Protein AF-A0A059WRA7-F1 (afdb_monomer_lite)

Secondary structure (DSSP, 8-state):
---HHHHHHHHHTTS--EEEEEEE-TTS-EEEEEEEHHHIIIIIHHH-EEEEGGGGSB-TTSPBPTT-SSSBTTTB--EEEEEE-GGG-EE-TTSTTEEEEEEEEEETTT--B-TTSHHHHHHHHHHHHHHTT-EEEEEEEEEEEEESS-HHHHHHTTT-S--BS-SS--TT-HHHHHHSHHHHHHHHHHHHHTT--EEEEEE-SSTTEEEEEE--EEHHHHHHHHHHHHHHHHHHHHHTT-EEE--TTSSTTSPPPPEEEEEEEEETTEES--SSPPPPPP------HHHHHHHTTGGGSS-------TTHHHHHHTTT-SS--------

Structure (mmCIF, N/CA/C/O backbone):
data_AF-A0A059WRA7-F1
#
_entry.id   AF-A0A059WRA7-F1
#
loop_
_atom_site.group_PDB
_atom_site.id
_atom_site.type_symbol
_atom_site.label_atom_id
_atom_site.label_alt_id
_atom_site.label_comp_id
_atom_site.label_asym_id
_atom_site.label_entity_id
_atom_site.label_seq_id
_atom_site.pdbx_PDB_ins_code
_atom_site.Cartn_x
_atom_site.Cartn_y
_atom_site.Cartn_z
_atom_site.occupancy
_atom_site.B_iso_or_equiv
_atom_site.auth_seq_id
_atom_site.auth_comp_id
_atom_site.auth_asym_id
_atom_site.auth_atom_id
_atom_site.pdbx_PDB_model_num
ATOM 1 N N . MET A 1 1 ? -16.247 0.790 -0.221 1.00 87.88 1 MET A N 1
ATOM 2 C CA . MET A 1 1 ? -15.843 0.058 0.995 1.00 87.88 1 MET A CA 1
ATOM 3 C C . MET A 1 1 ? -16.835 -1.052 1.212 1.00 87.88 1 MET A C 1
ATOM 5 O O . MET A 1 1 ? -18.009 -0.820 0.945 1.00 87.88 1 MET A O 1
ATOM 9 N N . LEU A 1 2 ? -16.357 -2.226 1.610 1.00 94.56 2 LEU A N 1
ATOM 10 C CA . LEU A 1 2 ? -17.207 -3.371 1.915 1.00 94.56 2 LEU A CA 1
ATOM 11 C C . LEU A 1 2 ? -17.626 -3.265 3.386 1.00 94.56 2 LEU A C 1
ATOM 13 O O . LEU A 1 2 ? -16.761 -3.061 4.234 1.00 94.56 2 LEU A O 1
ATOM 17 N N . GLN A 1 3 ? -18.923 -3.343 3.689 1.00 96.81 3 GLN A N 1
ATOM 18 C CA . GLN A 1 3 ? -19.380 -3.363 5.081 1.00 96.81 3 GLN A CA 1
ATOM 19 C C . GLN A 1 3 ? -19.245 -4.772 5.662 1.00 96.81 3 GLN A C 1
ATOM 21 O O . GLN A 1 3 ? -19.237 -5.760 4.930 1.00 96.81 3 GLN A O 1
ATOM 26 N N . LEU A 1 4 ? -19.159 -4.871 6.988 1.00 97.31 4 LEU A N 1
ATOM 27 C CA . LEU A 1 4 ? -18.998 -6.160 7.660 1.00 97.31 4 LEU A CA 1
ATOM 28 C C . LEU A 1 4 ? -20.190 -7.102 7.415 1.00 97.31 4 LEU A C 1
ATOM 30 O O . LEU A 1 4 ? -19.990 -8.290 7.185 1.00 97.31 4 LEU A O 1
ATOM 34 N N . ASP A 1 5 ? -21.416 -6.579 7.407 1.00 97.75 5 ASP A N 1
ATOM 35 C CA . ASP A 1 5 ? -22.604 -7.399 7.138 1.00 97.75 5 ASP A CA 1
ATOM 36 C C . ASP A 1 5 ? -22.660 -7.877 5.679 1.00 97.75 5 ASP A C 1
ATOM 38 O O . ASP A 1 5 ? -23.061 -9.012 5.420 1.00 97.75 5 ASP A O 1
ATOM 42 N N . ASP A 1 6 ? -22.175 -7.064 4.733 1.00 98.12 6 ASP A N 1
ATOM 43 C CA . ASP A 1 6 ? -22.015 -7.489 3.339 1.00 98.12 6 ASP A CA 1
ATOM 44 C C . ASP A 1 6 ? -20.960 -8.598 3.231 1.00 98.12 6 ASP A C 1
ATOM 46 O O . ASP A 1 6 ? -21.185 -9.592 2.546 1.00 98.12 6 ASP A O 1
ATOM 50 N N . LEU A 1 7 ? -19.828 -8.476 3.943 1.00 98.44 7 LEU A N 1
ATOM 51 C CA . LEU A 1 7 ? -18.810 -9.529 3.999 1.00 98.44 7 LEU A CA 1
ATOM 52 C C . LEU A 1 7 ? -19.411 -10.844 4.502 1.00 98.44 7 LEU A C 1
ATOM 54 O O . LEU A 1 7 ? -19.237 -11.863 3.845 1.00 98.44 7 LEU A O 1
ATOM 58 N N . ARG A 1 8 ? -20.149 -10.825 5.619 1.00 98.56 8 ARG A N 1
ATOM 59 C CA . ARG A 1 8 ? -20.810 -12.023 6.171 1.00 98.56 8 ARG A CA 1
ATOM 60 C C . ARG A 1 8 ? -21.700 -12.706 5.140 1.00 98.56 8 ARG A C 1
ATOM 62 O O . ARG A 1 8 ? -21.664 -13.925 5.010 1.00 98.56 8 ARG A O 1
ATOM 69 N N . LYS A 1 9 ? -22.464 -11.915 4.384 1.00 98.44 9 LYS A N 1
ATOM 70 C CA . LYS A 1 9 ? -23.308 -12.427 3.307 1.00 98.44 9 LYS A CA 1
ATOM 71 C C . LYS A 1 9 ? -22.480 -13.050 2.181 1.00 98.44 9 LYS A C 1
ATOM 73 O O . LYS A 1 9 ? -22.744 -14.183 1.805 1.00 98.44 9 LYS A O 1
ATOM 78 N N . HIS A 1 10 ? -21.461 -12.353 1.683 1.00 98.44 10 HIS A N 1
ATOM 79 C CA . HIS A 1 10 ? -20.591 -12.873 0.624 1.00 98.44 10 HIS A CA 1
ATOM 80 C C . HIS A 1 10 ? -19.859 -14.158 1.031 1.00 98.44 10 HIS A C 1
ATOM 82 O O . HIS A 1 10 ? -19.632 -15.018 0.186 1.00 98.44 10 HIS A O 1
ATOM 88 N N . VAL A 1 11 ? -19.493 -14.297 2.307 1.00 98.62 11 VAL A N 1
ATOM 89 C CA . VAL A 1 11 ? -18.915 -15.534 2.844 1.00 98.62 11 VAL A CA 1
ATOM 90 C C . VAL A 1 11 ? -19.952 -16.656 2.847 1.00 98.62 11 VAL A C 1
ATOM 92 O O . VAL A 1 11 ? -19.693 -17.710 2.277 1.00 98.62 11 VAL A O 1
ATOM 95 N N . ALA A 1 12 ? -21.153 -16.410 3.381 1.00 98.38 12 ALA A N 1
ATOM 96 C CA . ALA A 1 12 ? -22.237 -17.398 3.393 1.00 98.38 12 ALA A CA 1
ATOM 97 C C . ALA A 1 12 ? -22.671 -17.845 1.981 1.00 98.38 12 ALA A C 1
ATOM 99 O O . ALA A 1 12 ? -23.030 -19.003 1.779 1.00 98.38 12 ALA A O 1
ATOM 100 N N . ASP A 1 13 ? -22.604 -16.939 1.001 1.00 98.25 13 ASP A N 1
ATOM 101 C CA . ASP A 1 13 ? -22.918 -17.211 -0.407 1.00 98.25 13 ASP A CA 1
ATOM 102 C C . ASP A 1 13 ? -21.737 -17.873 -1.166 1.00 98.25 13 ASP A C 1
ATOM 104 O O . ASP A 1 13 ? -21.868 -18.231 -2.339 1.00 98.25 13 ASP A O 1
ATOM 108 N N . GLY A 1 14 ? -20.572 -18.051 -0.526 1.00 98.00 14 GLY A N 1
ATOM 109 C CA . GLY A 1 14 ? -19.366 -18.628 -1.136 1.00 98.00 14 GLY A CA 1
ATOM 110 C C . GLY A 1 14 ? -18.694 -17.721 -2.177 1.00 98.00 14 GLY A C 1
ATOM 111 O O . GLY A 1 14 ? -17.924 -18.189 -3.024 1.00 98.00 14 GLY A O 1
ATOM 112 N N . GLU A 1 15 ? -18.997 -16.424 -2.158 1.00 98.44 15 GLU A N 1
ATOM 113 C CA . GLU A 1 15 ? -18.410 -15.405 -3.034 1.00 98.44 15 GLU A CA 1
ATOM 114 C C . GLU A 1 15 ? -17.055 -14.905 -2.508 1.00 98.44 15 GLU A C 1
ATOM 116 O O . GLU A 1 15 ? -16.202 -14.488 -3.297 1.00 98.44 15 GLU A O 1
ATOM 121 N N . ILE A 1 16 ? -16.833 -14.990 -1.191 1.00 98.75 16 ILE A N 1
ATOM 122 C CA . ILE A 1 16 ? -15.549 -14.728 -0.534 1.00 98.75 16 ILE A CA 1
ATOM 123 C C . ILE A 1 16 ? -15.139 -15.962 0.273 1.00 98.75 16 ILE A C 1
ATOM 125 O O . ILE A 1 16 ? -15.842 -16.373 1.185 1.00 98.75 16 ILE A O 1
ATOM 129 N N . GLU A 1 17 ? -13.974 -16.518 -0.053 1.00 98.69 17 GLU A N 1
ATOM 130 C CA . GLU A 1 17 ? -13.386 -17.704 0.588 1.00 98.69 17 GLU A CA 1
ATOM 131 C C . GLU A 1 17 ? -12.136 -17.350 1.408 1.00 98.69 17 GLU A C 1
ATOM 133 O O . GLU A 1 17 ? -11.669 -18.136 2.226 1.00 98.69 17 GLU A O 1
ATOM 138 N N . THR A 1 18 ? -11.559 -16.161 1.208 1.00 98.81 18 THR A N 1
ATOM 139 C CA . THR A 1 18 ? -10.356 -15.732 1.930 1.00 98.81 18 THR A CA 1
ATOM 140 C C . THR A 1 18 ? -10.452 -14.286 2.393 1.00 98.81 18 THR A C 1
ATOM 142 O O . THR A 1 18 ? -10.828 -13.394 1.630 1.00 98.81 18 THR A O 1
ATOM 145 N N . VAL A 1 19 ? -10.031 -14.024 3.631 1.00 98.81 19 VAL A N 1
ATOM 146 C CA . VAL A 1 19 ? -9.838 -12.661 4.139 1.00 98.81 19 VAL A CA 1
ATOM 147 C C . VAL A 1 19 ? -8.365 -12.438 4.456 1.00 98.81 19 VAL A C 1
ATOM 149 O O . VAL A 1 19 ? -7.772 -13.104 5.304 1.00 98.81 19 VAL A O 1
ATOM 152 N N . VAL A 1 20 ? -7.749 -11.488 3.754 1.00 98.69 20 VAL A N 1
ATOM 153 C CA . VAL A 1 20 ? -6.392 -11.021 4.042 1.00 98.69 20 VAL A CA 1
ATOM 154 C C . VAL A 1 20 ? -6.463 -10.024 5.196 1.00 98.69 20 VAL A C 1
ATOM 156 O O . VAL A 1 20 ? -7.085 -8.971 5.079 1.00 98.69 20 VAL A O 1
ATOM 159 N N . VAL A 1 21 ? -5.801 -10.342 6.301 1.00 98.56 21 VAL A N 1
ATOM 160 C CA . VAL A 1 21 ? -5.728 -9.499 7.498 1.00 98.56 21 VAL A CA 1
ATOM 161 C C . VAL A 1 21 ? -4.306 -8.984 7.599 1.00 98.56 21 VAL A C 1
ATOM 163 O O . VAL A 1 21 ? -3.388 -9.766 7.855 1.00 98.56 21 VAL A O 1
ATOM 166 N N . GLY A 1 22 ? -4.113 -7.692 7.330 1.00 97.81 22 GLY A N 1
ATOM 167 C CA . GLY A 1 22 ? -2.781 -7.121 7.135 1.00 97.81 22 GLY A CA 1
ATOM 168 C C . GLY A 1 22 ? -2.491 -5.857 7.936 1.00 97.81 22 GLY A C 1
ATOM 169 O O . GLY A 1 22 ? -3.393 -5.147 8.357 1.00 97.81 22 GLY A O 1
ATOM 170 N N . PHE A 1 23 ? -1.214 -5.550 8.117 1.00 98.06 23 PHE A N 1
ATOM 171 C CA . PHE A 1 23 ? -0.689 -4.314 8.697 1.00 98.06 23 PHE A CA 1
ATOM 172 C C . PHE A 1 23 ? 0.615 -3.928 7.984 1.00 98.06 23 PHE A C 1
ATOM 174 O O . PHE A 1 23 ? 1.173 -4.721 7.224 1.00 98.06 23 PHE A O 1
ATOM 181 N N . THR A 1 24 ? 1.115 -2.714 8.214 1.00 96.69 24 THR A N 1
ATOM 182 C CA . THR A 1 24 ? 2.365 -2.245 7.602 1.00 96.69 24 THR A CA 1
ATOM 183 C C . THR A 1 24 ? 3.558 -2.300 8.540 1.00 96.69 24 THR A C 1
ATOM 185 O O . THR A 1 24 ? 3.477 -1.876 9.694 1.00 96.69 24 THR A O 1
ATOM 188 N N . ASP A 1 25 ? 4.691 -2.762 8.016 1.00 93.69 25 ASP A N 1
ATOM 189 C CA . ASP A 1 25 ? 5.979 -2.608 8.686 1.00 93.69 25 ASP A CA 1
ATOM 190 C C . ASP A 1 25 ? 6.614 -1.237 8.414 1.00 93.69 25 ASP A C 1
ATOM 192 O O . ASP A 1 25 ? 6.085 -0.379 7.701 1.00 93.69 25 ASP A O 1
ATOM 196 N N . HIS A 1 26 ? 7.819 -1.045 8.946 1.00 91.00 26 HIS A N 1
ATOM 197 C CA . HIS A 1 26 ? 8.561 0.192 8.771 1.00 91.00 26 HIS A CA 1
ATOM 198 C C . HIS A 1 26 ? 8.986 0.509 7.328 1.00 91.00 26 HIS A C 1
ATOM 200 O O . HIS A 1 26 ? 9.259 1.670 7.026 1.00 91.00 26 HIS A O 1
ATOM 206 N N . TYR A 1 27 ? 9.009 -0.468 6.431 1.00 90.06 27 TYR A N 1
ATOM 207 C CA . TYR A 1 27 ? 9.332 -0.261 5.021 1.00 90.06 27 TYR A CA 1
ATOM 208 C C . TYR A 1 27 ? 8.074 -0.095 4.157 1.00 90.06 27 TYR A C 1
ATOM 210 O O . TYR A 1 27 ? 8.170 -0.019 2.934 1.00 90.06 27 TYR A O 1
ATOM 218 N N . GLY A 1 28 ? 6.888 -0.037 4.775 1.00 89.69 28 GLY A N 1
ATOM 219 C CA . GLY A 1 28 ? 5.615 0.066 4.065 1.00 89.69 28 GLY A CA 1
ATOM 220 C C . GLY A 1 28 ? 5.221 -1.227 3.346 1.00 89.69 28 GLY A C 1
ATOM 221 O O . GLY A 1 28 ? 4.401 -1.187 2.427 1.00 89.69 28 GLY A O 1
ATOM 222 N N . ARG A 1 29 ? 5.804 -2.370 3.732 1.00 92.94 29 ARG A N 1
ATOM 223 C CA . ARG A 1 29 ? 5.402 -3.700 3.265 1.00 92.94 29 ARG A CA 1
ATOM 224 C C . ARG A 1 29 ? 4.154 -4.135 4.021 1.00 92.94 29 ARG A C 1
ATOM 226 O O . ARG A 1 29 ? 4.039 -3.895 5.222 1.00 92.94 29 ARG A O 1
ATOM 233 N N . LEU A 1 30 ? 3.239 -4.794 3.316 1.00 95.94 30 LEU A N 1
ATOM 234 C CA . LEU A 1 30 ? 2.056 -5.384 3.923 1.00 95.94 30 LEU A CA 1
ATOM 235 C C . LEU A 1 30 ? 2.409 -6.770 4.482 1.00 95.94 30 LEU A C 1
ATOM 237 O O . LEU A 1 30 ? 2.724 -7.684 3.723 1.00 95.94 30 LEU A O 1
ATOM 241 N N . PHE A 1 31 ? 2.340 -6.914 5.802 1.00 96.56 31 PHE A N 1
ATOM 242 C CA . PHE A 1 31 ? 2.476 -8.182 6.518 1.00 96.56 31 PHE A CA 1
ATOM 243 C C . PHE A 1 31 ? 1.147 -8.606 7.113 1.00 96.56 31 PHE A C 1
ATOM 245 O O . PHE A 1 31 ? 0.273 -7.776 7.336 1.00 96.56 31 PHE A O 1
ATOM 252 N N . GLY A 1 32 ? 0.994 -9.896 7.392 1.00 96.38 32 GLY A N 1
ATOM 253 C CA . GLY A 1 32 ? -0.211 -10.410 8.018 1.00 96.38 32 GLY A CA 1
ATOM 254 C C . GLY A 1 32 ? -0.476 -11.860 7.665 1.00 96.38 32 GLY A C 1
ATOM 255 O O . GLY A 1 32 ? 0.445 -12.622 7.366 1.00 96.38 32 GLY A O 1
ATOM 256 N N . LYS A 1 33 ? -1.751 -12.236 7.711 1.00 97.25 33 LYS A N 1
ATOM 257 C CA . LYS A 1 33 ? -2.211 -13.612 7.518 1.00 97.25 33 LYS A CA 1
ATOM 258 C C . LYS A 1 33 ? -3.382 -13.650 6.541 1.00 97.25 33 LYS A C 1
ATOM 260 O O . LYS A 1 33 ? -4.153 -12.699 6.428 1.00 97.25 33 LYS A O 1
ATOM 265 N N . ARG A 1 34 ? -3.502 -14.770 5.832 1.00 98.25 34 ARG A N 1
ATOM 266 C CA . ARG A 1 34 ? -4.698 -15.113 5.059 1.00 98.25 34 ARG A CA 1
ATOM 267 C C . ARG A 1 34 ? -5.537 -16.050 5.907 1.00 98.25 34 ARG A C 1
ATOM 269 O O . ARG A 1 34 ? -5.017 -17.058 6.379 1.00 98.25 34 ARG A O 1
ATOM 276 N N . TYR A 1 35 ? -6.793 -15.691 6.098 1.00 98.56 35 TYR A N 1
ATOM 277 C CA . TYR A 1 35 ? -7.753 -16.471 6.854 1.00 98.56 35 TYR A CA 1
ATOM 278 C C . TYR A 1 35 ? -8.741 -17.129 5.907 1.00 98.56 35 TYR A C 1
ATOM 280 O O . TYR A 1 35 ? -9.151 -16.512 4.921 1.00 98.56 35 TYR A O 1
ATOM 288 N N . ASP A 1 36 ? -9.131 -18.355 6.245 1.00 98.56 36 ASP A N 1
ATOM 289 C CA . ASP A 1 36 ? -10.410 -18.891 5.796 1.00 98.56 36 ASP A CA 1
ATOM 290 C C . ASP A 1 36 ? -11.523 -17.906 6.190 1.00 98.56 36 ASP A C 1
ATOM 292 O O . ASP A 1 36 ? -11.492 -17.330 7.284 1.00 98.56 36 ASP A O 1
ATOM 296 N N . ALA A 1 37 ? -12.445 -17.627 5.271 1.00 98.50 37 ALA A N 1
ATOM 297 C CA . ALA A 1 37 ? -13.383 -16.531 5.466 1.00 98.50 37 ALA A CA 1
ATOM 298 C C . ALA A 1 37 ? -14.475 -16.824 6.506 1.00 98.50 37 ALA A C 1
ATOM 300 O O . ALA A 1 37 ? -14.908 -15.884 7.176 1.00 98.50 37 ALA A O 1
ATOM 301 N N . GLU A 1 38 ? -14.880 -18.086 6.682 1.00 98.44 38 GLU A N 1
ATOM 302 C CA . GLU A 1 38 ? -15.830 -18.476 7.732 1.00 98.44 38 GLU A CA 1
ATOM 303 C C . GLU A 1 38 ? -15.178 -18.272 9.101 1.00 98.44 38 GLU A C 1
ATOM 305 O O . GLU A 1 38 ? -15.698 -17.523 9.928 1.00 98.44 38 GLU A O 1
ATOM 310 N N . MET A 1 39 ? -13.960 -18.794 9.278 1.00 97.94 39 MET A N 1
ATOM 311 C CA . MET A 1 39 ? -13.187 -18.605 10.511 1.00 97.94 39 MET A CA 1
ATOM 312 C C . MET A 1 39 ? -12.903 -17.124 10.802 1.00 97.94 39 MET A C 1
ATOM 314 O O . MET A 1 39 ? -12.965 -16.685 11.950 1.00 97.94 39 MET A O 1
ATOM 318 N N . PHE A 1 40 ? -12.635 -16.311 9.772 1.00 98.50 40 PHE A N 1
ATOM 319 C CA . PHE A 1 40 ? -12.482 -14.869 9.963 1.00 98.50 40 PHE A CA 1
ATOM 320 C C . PHE A 1 40 ? -13.750 -14.239 10.550 1.00 98.50 40 PHE A C 1
ATOM 322 O O . PHE A 1 40 ? -13.663 -13.448 11.490 1.00 98.50 40 PHE A O 1
ATOM 329 N N . VAL A 1 41 ? -14.915 -14.566 9.986 1.00 98.25 41 VAL A N 1
ATOM 330 C CA . VAL A 1 41 ? -16.206 -14.017 10.417 1.00 98.25 41 VAL A CA 1
ATOM 331 C C . VAL A 1 41 ? -16.574 -14.474 11.828 1.00 98.25 41 VAL A C 1
ATOM 333 O O . VAL A 1 41 ? -17.118 -13.665 12.581 1.00 98.25 41 VAL A O 1
ATOM 336 N N . GLU A 1 42 ? -16.293 -15.731 12.165 1.00 97.50 42 GLU A N 1
ATOM 337 C CA . GLU A 1 42 ? -16.623 -16.334 13.460 1.00 97.50 42 GLU A CA 1
ATOM 338 C C . GLU A 1 42 ? -15.695 -15.852 14.581 1.00 97.50 42 GLU A C 1
ATOM 340 O O . GLU A 1 42 ? -16.179 -15.392 15.613 1.00 97.50 42 GLU A O 1
ATOM 345 N N . ASP A 1 43 ? -14.377 -15.883 14.362 1.00 96.81 43 ASP A N 1
ATOM 346 C CA . ASP A 1 43 ? -13.396 -15.685 15.435 1.00 96.81 43 ASP A CA 1
ATOM 347 C C . ASP A 1 43 ? -12.676 -14.334 15.344 1.00 96.81 43 ASP A C 1
ATOM 349 O O . ASP A 1 43 ? -12.532 -13.610 16.332 1.00 96.81 43 ASP A O 1
ATOM 353 N N . VAL A 1 44 ? -12.194 -13.969 14.152 1.00 97.44 44 VAL A N 1
ATOM 354 C CA . VAL A 1 44 ? -11.273 -12.828 13.982 1.00 97.44 44 VAL A CA 1
ATOM 355 C C . VAL A 1 44 ? -12.006 -11.491 14.046 1.00 97.44 44 VAL A C 1
ATOM 357 O O . VAL A 1 44 ? -11.429 -10.492 14.476 1.00 97.44 44 VAL A O 1
ATOM 360 N N . VAL A 1 45 ? -13.279 -11.449 13.647 1.00 97.19 45 VAL A N 1
ATOM 361 C CA . VAL A 1 45 ? -14.091 -10.228 13.719 1.00 97.19 45 VAL A CA 1
ATOM 362 C C . VAL A 1 45 ? -14.212 -9.710 15.153 1.00 97.19 45 VAL A C 1
ATOM 364 O O . VAL A 1 45 ? -14.128 -8.500 15.368 1.00 97.19 45 VAL A O 1
ATOM 367 N N . GLU A 1 46 ? -14.389 -10.608 16.124 1.00 94.19 46 GLU A N 1
ATOM 368 C CA . GLU A 1 46 ? -14.525 -10.251 17.539 1.00 94.19 46 GLU A CA 1
ATOM 369 C C . GLU A 1 46 ? -13.180 -10.279 18.273 1.00 94.19 46 GLU A C 1
ATOM 371 O O . GLU A 1 46 ? -12.859 -9.358 19.025 1.00 94.19 46 GLU A O 1
ATOM 376 N N . GLY A 1 47 ? -12.386 -11.328 18.045 1.00 93.81 47 GLY A N 1
ATOM 377 C CA . GLY A 1 47 ? -11.149 -11.593 18.774 1.00 93.81 47 GLY A CA 1
ATOM 378 C C . GLY A 1 47 ? -9.910 -10.916 18.197 1.00 93.81 47 GLY A C 1
ATOM 379 O O . GLY A 1 47 ? -8.896 -10.831 18.885 1.00 93.81 47 GLY A O 1
ATOM 380 N N . GLY A 1 48 ? -9.961 -10.415 16.962 1.00 94.88 48 GLY A N 1
ATOM 381 C CA . GLY A 1 48 ? -8.784 -9.949 16.234 1.00 94.88 48 GLY A CA 1
ATOM 382 C C . GLY A 1 48 ? -7.818 -11.085 15.882 1.00 94.88 48 GLY A C 1
ATOM 383 O O . GLY A 1 48 ? -8.181 -12.259 15.826 1.00 94.88 48 GLY A O 1
ATOM 384 N N . ALA A 1 49 ? -6.568 -10.730 15.598 1.00 95.44 49 ALA A N 1
ATOM 385 C CA . ALA A 1 49 ? -5.517 -11.669 15.215 1.00 95.44 49 ALA A CA 1
ATOM 386 C C . ALA A 1 49 ? -4.215 -11.378 15.969 1.00 95.44 49 ALA A C 1
ATOM 388 O O . ALA A 1 49 ? -4.055 -10.315 16.549 1.00 95.44 49 ALA A O 1
ATOM 389 N N . HIS A 1 50 ? -3.249 -12.292 15.927 1.00 95.44 50 HIS A N 1
ATOM 390 C CA . HIS A 1 50 ? -1.939 -12.106 16.568 1.00 95.44 50 HIS A CA 1
ATOM 391 C C . HIS A 1 50 ? -0.818 -12.243 15.545 1.00 95.44 50 HIS A C 1
ATOM 393 O O . HIS A 1 50 ? -0.950 -13.000 14.574 1.00 95.44 50 HIS A O 1
ATOM 399 N N . SER A 1 51 ? 0.274 -11.506 15.714 1.00 95.38 51 SER A N 1
ATOM 400 C CA . SER A 1 51 ? 1.517 -11.719 14.965 1.00 95.38 51 SER A CA 1
ATOM 401 C C . SER A 1 51 ? 2.716 -11.299 15.794 1.00 95.38 51 SER A C 1
ATOM 403 O O . SER A 1 51 ? 2.612 -10.416 16.640 1.00 95.38 51 SER A O 1
ATOM 405 N N . CYS A 1 52 ? 3.855 -11.913 15.493 1.00 94.31 52 CYS A N 1
ATOM 406 C CA . CYS A 1 52 ? 5.074 -11.704 16.247 1.00 94.31 52 CYS A CA 1
ATOM 407 C C . CYS A 1 52 ? 5.598 -10.268 16.108 1.00 94.31 52 CYS A C 1
ATOM 409 O O . CYS A 1 52 ? 5.689 -9.719 15.004 1.00 94.31 52 CYS A O 1
ATOM 411 N N . ASP A 1 53 ? 6.003 -9.686 17.231 1.00 93.38 53 ASP A N 1
ATOM 412 C CA . ASP A 1 53 ? 6.464 -8.302 17.343 1.00 93.38 53 ASP A CA 1
ATOM 413 C C . ASP A 1 53 ? 7.721 -7.990 16.517 1.00 93.38 53 ASP A C 1
ATOM 415 O O . ASP A 1 53 ? 7.892 -6.862 16.038 1.00 93.38 53 ASP A O 1
ATOM 419 N N . TYR A 1 54 ? 8.533 -9.013 16.238 1.00 93.44 54 TYR A N 1
ATOM 420 C CA . TYR A 1 54 ? 9.743 -8.907 15.425 1.00 93.44 54 TYR A CA 1
ATOM 421 C C . TYR A 1 54 ? 9.488 -8.372 14.010 1.00 93.44 54 TYR A C 1
ATOM 423 O O . TYR A 1 54 ? 10.406 -7.830 13.395 1.00 93.44 54 TYR A O 1
ATOM 431 N N . LEU A 1 55 ? 8.253 -8.462 13.501 1.00 95.19 55 LEU A N 1
ATOM 432 C CA . LEU A 1 55 ? 7.855 -7.927 12.193 1.00 95.19 55 LEU A CA 1
ATOM 433 C C . LEU A 1 55 ? 8.002 -6.394 12.104 1.00 95.19 55 LEU A C 1
ATOM 435 O O . LEU A 1 55 ? 7.992 -5.835 11.009 1.00 95.19 55 LEU A O 1
ATOM 439 N N . LEU A 1 56 ? 8.182 -5.705 13.238 1.00 94.81 56 LEU A N 1
ATOM 440 C CA . LEU A 1 56 ? 8.540 -4.282 13.307 1.00 94.81 56 LEU A CA 1
ATOM 441 C C . LEU A 1 56 ? 10.034 -4.042 13.590 1.00 94.81 56 LEU A C 1
ATOM 443 O O . LEU A 1 56 ? 10.451 -2.907 13.795 1.00 94.81 56 LEU A O 1
ATOM 447 N N . THR A 1 57 ? 10.863 -5.082 13.613 1.00 93.69 57 THR A N 1
ATOM 448 C CA . THR A 1 57 ? 12.301 -4.985 13.925 1.00 93.69 57 THR A CA 1
ATOM 449 C C . THR A 1 57 ? 13.181 -5.783 12.961 1.00 93.69 57 THR A C 1
ATOM 451 O O . THR A 1 57 ? 14.349 -6.028 13.253 1.00 93.69 57 THR A O 1
ATOM 454 N N . THR A 1 58 ? 12.648 -6.215 11.819 1.00 93.06 58 THR A N 1
ATOM 455 C CA . THR A 1 58 ? 13.409 -6.895 10.757 1.00 93.06 58 THR A CA 1
ATOM 456 C C . THR A 1 58 ? 13.809 -5.955 9.637 1.00 93.06 58 THR A C 1
ATOM 458 O O . THR A 1 58 ? 13.118 -4.970 9.398 1.00 93.06 58 THR A O 1
ATOM 461 N N . ASP A 1 59 ? 14.858 -6.300 8.896 1.00 92.19 59 ASP A N 1
ATOM 462 C CA . ASP A 1 59 ? 15.213 -5.640 7.639 1.00 92.19 59 ASP A CA 1
ATOM 463 C C . ASP A 1 59 ? 14.379 -6.142 6.435 1.00 92.19 59 ASP A C 1
ATOM 465 O O . ASP A 1 59 ? 13.360 -6.835 6.572 1.00 92.19 59 ASP A O 1
ATOM 469 N N . MET A 1 60 ? 14.798 -5.757 5.224 1.00 88.62 60 MET A N 1
ATOM 470 C CA . MET A 1 60 ? 14.140 -6.149 3.973 1.00 88.62 60 MET A CA 1
ATOM 471 C C . MET A 1 60 ? 14.225 -7.655 3.685 1.00 88.62 60 MET A C 1
ATOM 473 O O . MET A 1 60 ? 13.332 -8.180 3.024 1.00 88.62 60 MET A O 1
ATOM 477 N N . GLU A 1 61 ? 15.225 -8.347 4.234 1.00 91.25 61 GLU A N 1
ATOM 478 C CA . GLU A 1 61 ? 15.457 -9.790 4.081 1.00 91.25 61 GLU A CA 1
ATOM 479 C C . GLU A 1 61 ? 14.800 -10.609 5.205 1.00 91.25 61 GLU A C 1
ATOM 481 O O . GLU A 1 61 ? 15.050 -11.805 5.337 1.00 91.25 61 GLU A O 1
ATOM 486 N N . MET A 1 62 ? 13.951 -9.976 6.027 1.00 93.00 62 MET A N 1
ATOM 487 C CA . MET A 1 62 ? 13.319 -10.581 7.207 1.00 93.00 62 MET A CA 1
ATOM 488 C C . MET A 1 62 ? 14.311 -10.992 8.303 1.00 93.00 62 MET A C 1
ATOM 490 O O . MET A 1 62 ? 13.954 -11.759 9.202 1.00 93.00 62 MET A O 1
ATOM 494 N N . ALA A 1 63 ? 15.539 -10.466 8.281 1.00 92.56 63 ALA A N 1
ATOM 495 C CA . ALA A 1 63 ? 16.508 -10.709 9.336 1.00 92.56 63 ALA A CA 1
ATOM 496 C C . ALA A 1 63 ? 16.227 -9.773 10.526 1.00 92.56 63 ALA A C 1
ATOM 498 O O . ALA A 1 63 ? 16.124 -8.557 10.327 1.00 92.56 63 ALA A O 1
ATOM 499 N N . PRO A 1 64 ? 16.102 -10.288 11.766 1.00 91.38 64 PRO A N 1
ATOM 500 C CA . PRO A 1 64 ? 15.941 -9.431 12.932 1.00 91.38 64 PRO A CA 1
ATOM 501 C C . PRO A 1 64 ? 17.169 -8.542 13.134 1.00 91.38 64 PRO A C 1
ATOM 503 O O . PRO A 1 64 ? 18.304 -9.021 13.194 1.00 91.38 64 PRO A O 1
ATOM 506 N N . VAL A 1 65 ? 16.940 -7.239 13.255 1.00 90.75 65 VAL A N 1
ATOM 507 C CA . VAL A 1 65 ? 17.997 -6.241 13.400 1.00 90.75 65 VAL A CA 1
ATOM 508 C C . VAL A 1 65 ? 18.301 -6.043 14.893 1.00 90.75 65 VAL A C 1
ATOM 510 O O . VAL A 1 65 ? 17.390 -5.747 15.668 1.00 90.75 65 VAL A O 1
ATOM 513 N N . PRO A 1 66 ? 19.563 -6.180 15.337 1.00 87.12 66 PRO A N 1
ATOM 514 C CA . PRO A 1 66 ? 19.920 -5.976 16.740 1.00 87.12 66 PRO A CA 1
ATOM 515 C C . PRO A 1 66 ? 19.729 -4.528 17.215 1.00 87.12 66 PRO A C 1
ATOM 517 O O . PRO A 1 66 ? 19.883 -3.578 16.447 1.00 87.12 66 PRO A O 1
ATOM 520 N N . GLY A 1 67 ? 19.493 -4.355 18.518 1.00 86.19 67 GLY A N 1
ATOM 521 C CA . GLY A 1 67 ? 19.522 -3.046 19.184 1.00 86.19 67 GLY A CA 1
ATOM 522 C C . GLY A 1 67 ? 18.184 -2.305 19.274 1.00 86.19 67 GLY A C 1
ATOM 523 O O . GLY A 1 67 ? 18.154 -1.189 19.795 1.00 86.19 67 GLY A O 1
ATOM 524 N N . TYR A 1 68 ? 17.079 -2.897 18.815 1.00 87.88 68 TYR A N 1
AT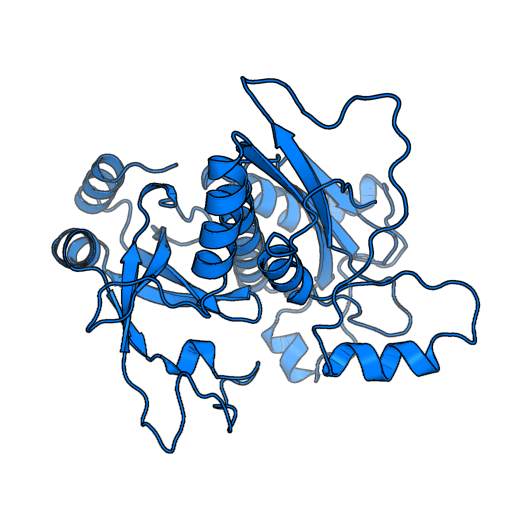OM 525 C CA . TYR A 1 68 ? 15.745 -2.348 19.060 1.00 87.88 68 TYR A CA 1
ATOM 526 C C . TYR A 1 68 ? 15.315 -2.570 20.514 1.00 87.88 68 TYR A C 1
ATOM 528 O O . TYR A 1 68 ? 15.365 -3.679 21.027 1.00 87.88 68 TYR A O 1
ATOM 536 N N . SER A 1 69 ? 14.831 -1.513 21.169 1.00 88.75 69 SER A N 1
ATOM 537 C CA . SER A 1 69 ? 14.242 -1.604 22.514 1.00 88.75 69 SER A CA 1
ATOM 538 C C . SER A 1 69 ? 12.822 -2.175 22.518 1.00 88.75 69 SER A C 1
ATOM 540 O O . SER A 1 69 ? 12.273 -2.415 23.585 1.00 88.75 69 SER A O 1
ATOM 542 N N . PHE A 1 70 ? 12.199 -2.281 21.341 1.00 88.75 70 PHE A N 1
ATOM 543 C CA . PHE A 1 70 ? 10.826 -2.751 21.181 1.00 88.75 70 PHE A CA 1
ATOM 544 C C . PHE A 1 70 ? 10.751 -4.281 21.236 1.00 88.75 70 PHE A C 1
ATOM 546 O O . PHE A 1 70 ? 10.024 -4.814 22.062 1.00 88.75 70 PHE A O 1
ATOM 553 N N . ALA A 1 71 ? 11.543 -4.959 20.402 1.00 85.94 71 ALA A N 1
ATOM 554 C CA . ALA A 1 71 ? 11.665 -6.410 20.364 1.00 85.94 71 ALA A CA 1
ATOM 555 C C . ALA A 1 71 ? 13.097 -6.783 19.955 1.00 85.94 71 ALA A C 1
ATOM 557 O O . ALA A 1 71 ? 13.673 -6.155 19.059 1.00 85.94 71 ALA A O 1
ATOM 558 N N . SER A 1 72 ? 13.700 -7.766 20.625 1.00 87.06 72 SER A N 1
ATOM 559 C CA . SER A 1 72 ? 15.090 -8.162 20.378 1.00 87.06 72 SER A CA 1
ATOM 560 C C . SER A 1 72 ? 15.384 -9.575 20.875 1.00 87.06 72 SER A C 1
ATOM 562 O O . SER A 1 72 ? 14.627 -10.142 21.660 1.00 87.06 72 SER A O 1
ATOM 564 N N . TRP A 1 73 ? 16.530 -10.129 20.471 1.00 82.81 73 TRP A N 1
ATOM 565 C CA . TRP A 1 73 ? 16.998 -11.424 20.970 1.00 82.81 73 TRP A CA 1
ATOM 566 C C . TRP A 1 73 ? 17.140 -11.464 22.497 1.00 82.81 73 TRP A C 1
ATOM 568 O O . TRP A 1 73 ? 16.914 -12.507 23.102 1.00 82.81 73 TRP A O 1
ATOM 578 N N . GLU A 1 74 ? 17.496 -10.341 23.123 1.00 85.00 74 GLU A N 1
ATOM 579 C CA . GLU A 1 74 ? 17.673 -10.235 24.573 1.00 85.00 74 GLU A CA 1
ATOM 580 C C . GLU A 1 74 ? 16.343 -10.183 25.338 1.00 85.00 74 GLU A C 1
ATOM 582 O O . GLU A 1 74 ? 16.273 -10.660 26.469 1.00 85.00 74 GLU A O 1
ATOM 587 N N . LEU A 1 75 ? 15.300 -9.603 24.737 1.00 83.94 75 LEU A N 1
ATOM 588 C CA . LEU A 1 75 ? 13.960 -9.499 25.329 1.00 83.94 75 LEU A CA 1
ATOM 589 C C . LEU A 1 75 ? 13.080 -10.718 25.010 1.00 83.94 75 LEU A C 1
ATOM 591 O O . LEU A 1 75 ? 12.122 -10.992 25.734 1.00 83.94 75 LEU A O 1
ATOM 595 N N . GLY A 1 76 ? 13.425 -11.450 23.948 1.00 84.12 76 GLY A N 1
ATOM 596 C CA . GLY A 1 76 ? 12.538 -12.397 23.288 1.00 84.12 76 GLY A CA 1
ATOM 597 C C . GLY A 1 76 ? 11.597 -11.695 22.306 1.00 84.12 76 GLY A C 1
ATOM 598 O O . GLY A 1 76 ? 11.443 -10.474 22.329 1.00 84.12 76 GLY A O 1
ATOM 599 N N . TYR A 1 77 ? 10.977 -12.493 21.438 1.00 86.19 77 TYR A N 1
ATOM 600 C CA . TYR A 1 77 ? 9.946 -12.036 20.508 1.00 86.19 77 TYR A CA 1
ATOM 601 C C . TYR A 1 77 ? 8.586 -12.495 21.022 1.00 86.19 77 TYR A C 1
ATOM 603 O O . TYR A 1 77 ? 8.351 -13.700 21.149 1.00 86.19 77 TYR A O 1
ATOM 611 N N . GLY A 1 78 ? 7.7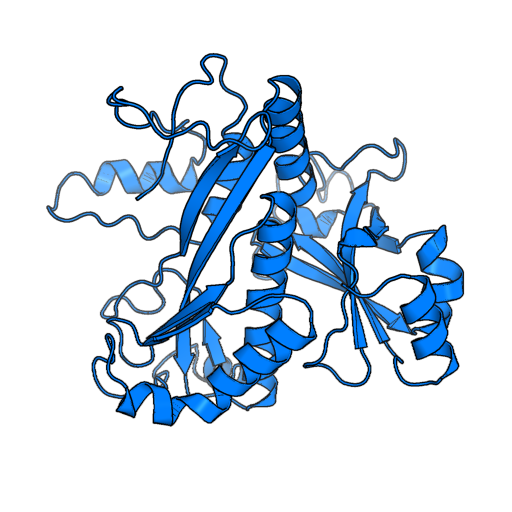42 -11.535 21.387 1.00 90.06 78 GLY A N 1
ATOM 612 C CA . GLY A 1 78 ? 6.352 -11.767 21.752 1.00 90.06 78 GLY A CA 1
ATOM 613 C C . GLY A 1 78 ? 5.428 -11.574 20.557 1.00 90.06 78 GLY A C 1
ATOM 614 O O . GLY A 1 78 ? 5.873 -11.497 19.411 1.00 90.06 78 GLY A O 1
ATOM 615 N N . ASP A 1 79 ? 4.139 -11.447 20.844 1.00 93.12 79 ASP A N 1
ATOM 616 C CA . ASP A 1 79 ? 3.124 -11.100 19.858 1.00 93.12 79 ASP A CA 1
ATOM 617 C C . ASP A 1 79 ? 2.548 -9.707 20.159 1.00 93.12 79 ASP A C 1
ATOM 619 O O . ASP A 1 79 ? 2.521 -9.239 21.300 1.00 93.12 79 ASP A O 1
ATOM 623 N N . PHE A 1 80 ? 2.086 -9.029 19.111 1.00 95.06 80 PHE A N 1
ATOM 624 C CA . PHE A 1 80 ? 1.126 -7.937 19.224 1.00 95.06 80 PHE A CA 1
ATOM 625 C C . PHE A 1 80 ? -0.240 -8.387 18.700 1.00 95.06 80 PHE A C 1
ATOM 627 O O . PHE A 1 80 ? -0.360 -9.285 17.858 1.00 95.06 80 PHE A O 1
ATOM 634 N N . HIS A 1 81 ? -1.279 -7.694 19.157 1.00 97.44 81 HIS A N 1
ATOM 635 C CA . HIS A 1 81 ? -2.658 -7.895 18.739 1.00 97.44 81 HIS A CA 1
ATOM 636 C C . HIS A 1 81 ? -2.976 -7.042 17.505 1.00 97.44 81 HIS A C 1
ATOM 638 O O . HIS A 1 81 ? -2.856 -5.816 17.520 1.00 97.44 81 HIS A O 1
ATOM 644 N N . LEU A 1 82 ? -3.376 -7.691 16.419 1.00 98.00 82 LEU A N 1
ATOM 645 C CA . LEU A 1 82 ? -3.908 -7.078 15.210 1.00 98.00 82 LEU A CA 1
ATOM 646 C C . LEU A 1 82 ? -5.401 -6.859 15.422 1.00 98.00 82 LEU A C 1
ATOM 648 O O . LEU A 1 82 ? -6.170 -7.817 15.513 1.00 98.00 82 LEU A O 1
ATOM 652 N N . VAL A 1 83 ? -5.808 -5.597 15.441 1.00 98.00 83 VAL A N 1
ATOM 653 C CA . VAL A 1 83 ? -7.214 -5.207 15.530 1.00 98.00 83 VAL A CA 1
ATOM 654 C C . VAL A 1 83 ? -7.692 -4.765 14.149 1.00 98.00 83 VAL A C 1
ATOM 656 O O . VAL A 1 83 ? -7.262 -3.698 13.693 1.00 98.00 83 VAL A O 1
ATOM 659 N N . PRO A 1 84 ? -8.561 -5.544 13.471 1.00 98.12 84 PRO A N 1
ATOM 660 C CA . PRO A 1 84 ? -9.107 -5.166 12.175 1.00 98.12 84 PRO A CA 1
ATOM 661 C C . PRO A 1 84 ? -9.841 -3.826 12.249 1.00 98.12 84 PRO A C 1
ATOM 663 O O . PRO A 1 84 ? -10.756 -3.637 13.048 1.00 98.12 84 PRO A O 1
ATOM 666 N N . ASP A 1 85 ? -9.463 -2.888 11.385 1.00 97.94 85 ASP A N 1
ATOM 667 C CA . ASP A 1 85 ? -10.219 -1.660 11.190 1.00 97.94 85 ASP A CA 1
ATOM 668 C C . ASP A 1 85 ? -11.208 -1.879 10.048 1.00 97.94 85 ASP A C 1
ATOM 670 O O . ASP A 1 85 ? -10.856 -1.766 8.873 1.00 97.94 85 ASP A O 1
ATOM 674 N N . PHE A 1 86 ? -12.462 -2.186 10.376 1.00 97.88 86 PHE A N 1
ATOM 675 C CA . PHE A 1 86 ? -13.490 -2.457 9.367 1.00 97.88 86 PHE A CA 1
ATOM 676 C C . PHE A 1 86 ? -13.799 -1.257 8.466 1.00 97.88 86 PHE A C 1
ATOM 678 O O . PHE A 1 86 ? -14.346 -1.448 7.382 1.00 97.88 86 PHE A O 1
ATOM 685 N N . LYS A 1 87 ? -13.382 -0.030 8.824 1.00 97.19 87 LYS A N 1
ATOM 686 C CA . LYS A 1 87 ? -13.446 1.100 7.884 1.00 97.19 87 LYS A CA 1
ATOM 687 C C . LYS A 1 87 ? -12.494 0.934 6.709 1.00 97.19 87 LYS A C 1
ATOM 689 O O . LYS A 1 87 ? -12.709 1.602 5.710 1.00 97.19 87 LYS A O 1
ATOM 694 N N . SER A 1 88 ? -11.488 0.066 6.817 1.00 98.19 88 SER A N 1
ATOM 695 C CA . SER A 1 88 ? -10.543 -0.289 5.753 1.00 98.19 88 SER A CA 1
ATOM 696 C C . SER A 1 88 ? -10.941 -1.552 4.974 1.00 98.19 88 SER A C 1
ATOM 698 O O . SER A 1 88 ? -10.271 -1.886 3.996 1.00 98.19 88 SER A O 1
ATOM 700 N N . LEU A 1 89 ? -12.026 -2.237 5.370 1.00 98.62 89 LEU A N 1
ATOM 701 C CA . LEU A 1 89 ? -12.477 -3.486 4.756 1.00 98.62 89 LEU A CA 1
ATOM 702 C C . LEU A 1 89 ? -12.890 -3.270 3.292 1.00 98.62 89 LEU A C 1
ATOM 704 O O . LEU A 1 89 ? -13.706 -2.403 2.945 1.00 98.62 89 LEU A O 1
ATOM 708 N N . ARG A 1 90 ? -12.302 -4.072 2.404 1.00 98.50 90 ARG A N 1
ATOM 709 C CA . ARG A 1 90 ? -12.468 -3.969 0.951 1.00 98.50 90 ARG A CA 1
ATOM 710 C C . ARG A 1 90 ? -12.538 -5.349 0.324 1.00 98.50 90 ARG A C 1
ATOM 712 O O . ARG A 1 90 ? -11.882 -6.282 0.772 1.00 98.50 90 ARG A O 1
ATOM 719 N N . LEU A 1 91 ? -13.255 -5.441 -0.790 1.00 98.38 91 LEU A N 1
ATOM 720 C CA . LEU A 1 91 ? -13.041 -6.527 -1.738 1.00 98.38 91 LEU A CA 1
ATOM 721 C C . LEU A 1 91 ? -11.608 -6.423 -2.283 1.00 98.38 91 LEU A C 1
ATOM 723 O O . LEU A 1 91 ? -11.177 -5.337 -2.669 1.00 98.38 91 LEU A O 1
ATOM 727 N N . ALA A 1 92 ? -10.878 -7.530 -2.355 1.00 98.38 92 ALA A N 1
ATOM 728 C CA . ALA A 1 92 ? -9.593 -7.610 -3.041 1.00 98.38 92 ALA A CA 1
ATOM 729 C C . ALA A 1 92 ? -9.832 -8.168 -4.448 1.00 98.38 92 ALA A C 1
ATOM 731 O O . ALA A 1 92 ? -9.514 -9.313 -4.740 1.00 98.38 92 ALA A O 1
ATOM 732 N N . SER A 1 93 ? -10.448 -7.365 -5.322 1.00 98.12 93 SER A N 1
ATOM 733 C CA . SER A 1 93 ? -10.977 -7.837 -6.614 1.00 98.12 93 SER A CA 1
ATOM 734 C C . SER A 1 93 ? -9.939 -8.428 -7.581 1.00 98.12 93 SER A C 1
ATOM 736 O O . SER A 1 93 ? -10.323 -9.027 -8.581 1.00 98.12 93 SER A O 1
ATOM 738 N N . TRP A 1 94 ? -8.644 -8.210 -7.335 1.00 98.19 94 TRP A N 1
ATOM 739 C CA . TRP A 1 94 ? -7.533 -8.775 -8.110 1.00 98.19 94 TRP A CA 1
ATOM 740 C C . TRP A 1 94 ? -7.094 -10.163 -7.616 1.00 98.19 94 TRP A C 1
ATOM 742 O O . TRP A 1 94 ? -6.273 -10.811 -8.259 1.00 98.19 94 TRP A O 1
ATOM 752 N N . LEU A 1 95 ? -7.633 -10.622 -6.485 1.00 98.31 95 LEU A N 1
ATOM 753 C CA . LEU A 1 95 ? -7.407 -11.943 -5.915 1.00 98.31 95 LEU A CA 1
ATOM 754 C C . LEU A 1 95 ? -8.654 -12.815 -6.090 1.00 98.31 95 LEU A C 1
ATOM 756 O O . LEU A 1 95 ? -9.782 -12.329 -6.198 1.00 98.31 95 LEU A O 1
ATOM 760 N N . TYR A 1 96 ? -8.450 -14.129 -6.096 1.00 98.06 96 TYR A N 1
ATOM 761 C CA . TYR A 1 96 ? -9.542 -15.089 -6.184 1.00 98.06 96 TYR A CA 1
ATOM 762 C C . TYR A 1 96 ? -10.402 -15.038 -4.914 1.00 98.06 96 TYR A C 1
ATOM 764 O O . TYR A 1 96 ? -9.882 -15.263 -3.823 1.00 98.06 96 TYR A O 1
ATOM 772 N N . LYS A 1 97 ? -11.696 -14.712 -5.060 1.00 98.50 97 LYS A N 1
ATOM 773 C CA . LYS A 1 97 ? -12.714 -14.725 -3.989 1.00 98.50 97 LYS A CA 1
ATOM 774 C C . LYS A 1 97 ? -12.210 -14.194 -2.641 1.00 98.50 97 LYS A C 1
ATOM 776 O O . LYS A 1 97 ? -12.314 -14.860 -1.613 1.00 98.50 97 LYS A O 1
ATOM 781 N N . SER A 1 98 ? -11.602 -13.010 -2.650 1.00 98.75 98 SER A N 1
ATOM 782 C CA . SER A 1 98 ? -10.895 -12.490 -1.480 1.00 98.75 98 SER A CA 1
ATOM 783 C C . SER A 1 98 ? -11.382 -11.112 -1.049 1.00 98.75 98 SER A C 1
ATOM 785 O O . SER A 1 98 ? -11.649 -10.239 -1.878 1.00 98.75 98 SER A O 1
ATOM 787 N N . ALA A 1 99 ? -11.394 -10.885 0.261 1.00 98.75 99 ALA A N 1
ATOM 788 C CA . ALA A 1 99 ? -11.428 -9.561 0.875 1.00 98.75 99 ALA A CA 1
ATOM 789 C C . ALA A 1 99 ? -10.098 -9.240 1.567 1.00 98.75 99 ALA A C 1
ATOM 791 O O . ALA A 1 99 ? -9.264 -10.114 1.801 1.00 98.75 99 ALA A O 1
ATOM 792 N N . ILE A 1 100 ? -9.903 -7.967 1.894 1.00 98.81 100 ILE A N 1
ATOM 793 C CA . ILE A 1 100 ? -8.750 -7.470 2.639 1.00 98.81 100 ILE A CA 1
ATOM 794 C C . ILE A 1 100 ? -9.191 -6.452 3.689 1.00 98.81 100 ILE A C 1
ATOM 796 O O . ILE A 1 100 ? -10.041 -5.599 3.423 1.00 98.81 100 ILE A O 1
ATOM 800 N N . VAL A 1 101 ? -8.595 -6.532 4.876 1.00 98.75 101 VAL A N 1
ATOM 801 C CA . VAL A 1 101 ? -8.768 -5.575 5.971 1.00 98.75 101 VAL A CA 1
ATOM 802 C C . VAL A 1 101 ? -7.409 -5.212 6.561 1.00 98.75 101 VAL A C 1
ATOM 804 O O . VAL A 1 101 ? -6.547 -6.073 6.764 1.00 98.75 101 VAL A O 1
ATOM 807 N N . LEU A 1 102 ? -7.207 -3.921 6.815 1.00 98.56 102 LEU A N 1
ATOM 808 C CA . LEU A 1 102 ? -6.017 -3.408 7.477 1.00 98.56 102 LEU A CA 1
ATOM 809 C C . LEU A 1 102 ? -6.247 -3.318 8.983 1.00 98.56 102 LEU A C 1
ATOM 811 O O . LEU A 1 102 ? -7.338 -2.991 9.451 1.00 98.56 102 LEU A O 1
ATOM 815 N N . CYS A 1 103 ? -5.200 -3.605 9.741 1.00 98.38 103 CYS A N 1
ATOM 816 C CA . CYS A 1 103 ? -5.236 -3.659 11.189 1.00 98.38 103 CYS A CA 1
ATOM 817 C C . CYS A 1 103 ? -4.456 -2.505 11.801 1.00 98.38 103 CYS A C 1
ATOM 819 O O . CYS A 1 103 ? -3.407 -2.089 11.302 1.00 98.38 103 CYS A O 1
ATOM 821 N N . ASP A 1 104 ? -4.954 -2.022 12.931 1.00 98.06 104 ASP A N 1
ATOM 822 C CA . ASP A 1 104 ? -4.104 -1.345 13.895 1.00 98.06 104 ASP A CA 1
ATOM 823 C C . ASP A 1 104 ? -3.387 -2.388 14.761 1.00 98.06 104 ASP A C 1
ATOM 825 O O . ASP A 1 104 ? -3.919 -3.469 15.021 1.00 98.06 104 ASP A O 1
ATOM 829 N N . LEU A 1 105 ? -2.177 -2.060 15.210 1.00 97.88 105 LEU A N 1
ATOM 830 C CA . LEU A 1 105 ? -1.408 -2.917 16.108 1.00 97.88 105 LEU A CA 1
ATOM 831 C C . LEU A 1 105 ? -1.552 -2.421 17.539 1.00 97.88 105 LEU A C 1
ATOM 833 O O . LEU A 1 105 ? -1.297 -1.242 17.812 1.00 97.88 105 LEU A O 1
ATOM 837 N N . LYS A 1 106 ? -1.919 -3.322 18.446 1.00 97.56 106 LYS A N 1
ATOM 838 C CA . LYS A 1 106 ? -2.034 -3.059 19.877 1.00 97.56 106 LYS A CA 1
ATOM 839 C C . LYS A 1 106 ? -1.158 -4.000 20.686 1.00 97.56 106 LYS A C 1
ATOM 841 O O . LYS A 1 106 ? -0.974 -5.159 20.334 1.00 97.56 106 LYS A O 1
ATOM 846 N N . ASP A 1 107 ? -0.609 -3.481 21.769 1.00 94.81 107 ASP A N 1
ATOM 847 C CA . ASP A 1 107 ? 0.119 -4.280 22.744 1.00 94.81 107 ASP A CA 1
ATOM 848 C C . ASP A 1 107 ? -0.853 -5.218 23.478 1.00 94.81 107 ASP A C 1
ATOM 850 O O . ASP A 1 107 ? -1.932 -4.798 23.898 1.00 94.81 107 ASP A O 1
ATOM 854 N N . GLU A 1 108 ? -0.486 -6.491 23.630 1.00 88.81 108 GLU A N 1
ATOM 855 C CA . GLU A 1 108 ? -1.385 -7.511 24.190 1.00 88.81 108 GLU A CA 1
ATOM 856 C C . GLU A 1 108 ? -1.725 -7.293 25.664 1.00 88.81 108 GLU A C 1
ATOM 858 O O . GLU A 1 108 ? -2.773 -7.734 26.129 1.00 88.81 108 GLU A O 1
ATOM 863 N N . LYS A 1 109 ? -0.839 -6.631 26.416 1.00 88.69 109 LYS A N 1
ATOM 864 C CA . LYS A 1 109 ? -0.980 -6.469 27.868 1.00 88.69 109 LYS A CA 1
ATOM 865 C C . LYS A 1 109 ? -1.727 -5.193 28.219 1.00 88.69 109 LYS A C 1
ATOM 867 O O . LYS A 1 109 ? -2.508 -5.165 29.164 1.00 88.69 109 LYS A O 1
ATOM 872 N N . THR A 1 110 ? -1.428 -4.120 27.501 1.00 93.62 110 THR A N 1
ATOM 873 C CA . THR A 1 110 ? -1.944 -2.776 27.774 1.00 93.62 110 THR A CA 1
ATOM 874 C C . THR A 1 110 ? -3.134 -2.419 26.895 1.00 93.62 110 THR A C 1
ATOM 876 O O . THR A 1 110 ? -3.875 -1.504 27.239 1.00 93.62 110 THR A O 1
ATOM 879 N N . HIS A 1 111 ? -3.326 -3.121 25.773 1.00 93.44 111 HIS A N 1
ATOM 880 C CA . HIS A 1 111 ? -4.304 -2.794 24.730 1.00 93.44 111 HIS A CA 1
ATOM 881 C C . HIS A 1 111 ? -4.140 -1.381 24.139 1.00 93.44 111 HIS A C 1
ATOM 883 O O . HIS A 1 111 ? -5.037 -0.870 23.460 1.00 93.44 111 HIS A O 1
ATOM 889 N N . GLU A 1 112 ? -2.984 -0.757 24.362 1.00 96.38 112 GLU A N 1
ATOM 890 C CA . GLU A 1 112 ? -2.601 0.516 23.765 1.00 96.38 112 GLU A CA 1
ATOM 891 C C . GLU A 1 112 ? -2.043 0.302 22.360 1.00 96.38 112 GLU A C 1
ATOM 893 O O . GLU A 1 112 ? -1.515 -0.762 22.033 1.00 96.38 112 GLU A O 1
ATOM 898 N N . TYR A 1 113 ? -2.123 1.329 21.512 1.00 97.19 113 TYR A N 1
ATOM 899 C CA . TYR A 1 113 ? -1.514 1.263 20.185 1.00 97.19 113 TYR A CA 1
ATOM 900 C C . TYR A 1 113 ? 0.003 1.077 20.280 1.00 97.19 113 TYR A C 1
ATOM 902 O O . TYR A 1 113 ? 0.696 1.826 20.975 1.00 97.19 113 TYR A O 1
ATOM 910 N N . VAL A 1 114 ? 0.541 0.149 19.487 1.00 97.06 114 VAL A N 1
ATOM 911 C CA . VAL A 1 114 ? 1.987 -0.040 19.347 1.00 97.06 114 VAL A CA 1
ATOM 912 C C . VAL A 1 114 ? 2.596 1.245 18.792 1.00 97.06 114 VAL A C 1
ATOM 914 O O . VAL A 1 114 ? 2.352 1.635 17.650 1.00 97.06 114 VAL A O 1
ATOM 917 N N . SER A 1 115 ? 3.391 1.925 19.617 1.00 94.75 115 SER A N 1
ATOM 918 C CA . SER A 1 115 ? 3.817 3.312 19.380 1.00 94.75 115 SER A CA 1
ATOM 919 C C . SER A 1 115 ? 4.776 3.491 18.201 1.00 94.75 115 SER A C 1
ATOM 921 O O . SER A 1 115 ? 4.878 4.603 17.668 1.00 94.75 115 SER A O 1
ATOM 923 N N . VAL A 1 116 ? 5.458 2.410 17.808 1.00 93.44 116 VAL A N 1
ATOM 924 C CA . VAL A 1 116 ? 6.380 2.351 16.669 1.00 93.44 116 VAL A CA 1
ATOM 925 C C . VAL A 1 116 ? 5.685 1.940 15.368 1.00 93.44 116 VAL A C 1
ATOM 927 O O . VAL A 1 116 ? 6.225 2.198 14.300 1.00 93.44 116 VAL A O 1
ATOM 930 N N . ALA A 1 117 ? 4.473 1.381 15.410 1.00 95.75 117 ALA A N 1
ATOM 931 C CA . ALA A 1 117 ? 3.775 0.963 14.198 1.00 95.75 117 ALA A CA 1
ATOM 932 C C . ALA A 1 117 ? 3.422 2.184 13.317 1.00 95.75 117 ALA A C 1
ATOM 934 O O . ALA A 1 117 ? 2.834 3.142 13.831 1.00 95.75 117 ALA A O 1
ATOM 935 N N . PRO A 1 118 ? 3.722 2.186 12.002 1.00 95.56 118 PRO A N 1
ATOM 936 C CA . PRO A 1 118 ? 3.524 3.358 11.140 1.00 95.56 118 PRO A CA 1
ATOM 937 C C . PRO A 1 118 ? 2.109 3.945 11.189 1.00 95.56 118 PRO A C 1
ATOM 939 O O . PRO A 1 118 ? 1.951 5.160 11.321 1.00 95.56 118 PRO A O 1
ATOM 942 N N . ARG A 1 119 ? 1.080 3.087 11.161 1.00 96.81 119 ARG A N 1
ATOM 943 C CA . ARG A 1 119 ? -0.333 3.498 11.226 1.00 96.81 119 ARG A CA 1
ATOM 944 C C . ARG A 1 119 ? -0.673 4.178 12.558 1.00 96.81 119 ARG A C 1
ATOM 946 O O . ARG A 1 119 ? -1.311 5.229 12.563 1.00 96.81 119 ARG A O 1
ATOM 953 N N . SER A 1 120 ? -0.154 3.661 13.675 1.00 96.75 120 SER A N 1
ATOM 954 C CA . SER A 1 120 ? -0.282 4.271 15.008 1.00 96.75 120 SER A CA 1
ATOM 955 C C . SER A 1 120 ? 0.412 5.629 15.095 1.00 96.75 120 SER A C 1
ATOM 957 O O . SER A 1 120 ? -0.125 6.569 15.686 1.00 96.75 120 SER A O 1
ATOM 959 N N . ILE A 1 121 ? 1.600 5.760 14.491 1.00 96.50 121 ILE A N 1
ATOM 960 C CA . ILE A 1 121 ? 2.309 7.039 14.441 1.00 96.50 121 ILE A CA 1
ATOM 961 C C . ILE A 1 121 ? 1.461 8.055 13.660 1.00 96.50 121 ILE A C 1
ATOM 963 O O . ILE A 1 121 ? 1.198 9.133 14.194 1.00 96.50 121 ILE A O 1
ATOM 967 N N . LEU A 1 122 ? 0.965 7.706 12.465 1.00 95.69 122 LEU A N 1
ATOM 968 C CA . LEU A 1 122 ? 0.099 8.583 11.669 1.00 95.69 122 LEU A CA 1
ATOM 969 C C . LEU A 1 122 ? -1.148 9.007 12.452 1.00 95.69 122 LEU A C 1
ATOM 971 O O . LEU A 1 122 ? -1.409 10.200 12.585 1.00 95.69 122 LEU A O 1
ATOM 975 N N . ARG A 1 123 ? -1.875 8.055 13.051 1.00 95.50 123 ARG A N 1
ATOM 976 C CA . ARG A 1 123 ? -3.055 8.334 13.887 1.00 95.50 123 ARG A CA 1
ATOM 977 C C . ARG A 1 123 ? -2.765 9.347 14.989 1.00 95.50 123 ARG A C 1
ATOM 979 O O . ARG A 1 123 ? -3.538 10.283 15.166 1.00 95.50 123 ARG A O 1
ATOM 986 N N . ARG A 1 124 ? -1.649 9.192 15.709 1.00 96.38 124 ARG A N 1
ATOM 987 C CA . ARG A 1 124 ? -1.255 10.126 16.776 1.00 96.38 124 ARG A CA 1
ATOM 988 C C . ARG A 1 124 ? -1.066 11.542 16.242 1.00 96.38 124 ARG A C 1
ATOM 990 O O . ARG A 1 124 ? -1.459 12.501 16.897 1.00 96.38 124 ARG A O 1
ATOM 997 N N . GLN A 1 125 ? -0.456 11.677 15.068 1.00 93.25 125 GLN A N 1
ATOM 998 C CA . GLN A 1 125 ? -0.271 12.977 14.435 1.00 93.25 125 GLN A CA 1
ATOM 999 C C . GLN A 1 125 ? -1.609 13.592 14.006 1.00 93.25 125 GLN A C 1
ATOM 1001 O O . GLN A 1 125 ? -1.901 14.733 14.352 1.00 93.25 125 GLN A O 1
ATOM 1006 N N . LEU A 1 126 ? -2.463 12.817 13.337 1.00 94.12 126 LEU A N 1
ATOM 1007 C CA . LEU A 1 126 ? -3.792 13.272 12.924 1.00 94.12 126 LEU A CA 1
ATOM 1008 C C . LEU A 1 126 ? -4.665 13.667 14.120 1.00 94.12 126 LEU A C 1
ATOM 1010 O O . LEU A 1 126 ? -5.353 14.679 14.056 1.00 94.12 126 LEU A O 1
ATOM 1014 N N . GLY A 1 127 ? -4.573 12.941 15.236 1.00 95.12 127 GLY A N 1
ATOM 1015 C CA . GLY A 1 127 ? -5.238 13.311 16.486 1.00 95.12 127 GLY A CA 1
ATOM 1016 C C . GLY A 1 127 ? -4.759 14.655 17.044 1.00 95.12 127 GLY A C 1
ATOM 1017 O O . GLY A 1 127 ? -5.570 15.439 17.529 1.00 95.12 127 GLY A O 1
ATOM 1018 N N . ALA A 1 128 ? -3.464 14.969 16.924 1.00 94.75 128 ALA A N 1
ATOM 1019 C CA . ALA A 1 128 ? -2.933 16.274 17.319 1.00 94.75 128 ALA A CA 1
ATOM 1020 C C . ALA A 1 128 ? -3.456 17.409 16.419 1.00 94.75 128 ALA A C 1
ATOM 1022 O O . ALA A 1 128 ? -3.847 18.458 16.928 1.00 94.75 128 ALA A O 1
ATOM 1023 N N . ALA A 1 129 ? -3.526 17.196 15.101 1.00 91.38 129 ALA A N 1
ATOM 1024 C CA . ALA A 1 129 ? -4.128 18.161 14.176 1.00 91.38 129 ALA A CA 1
ATOM 1025 C C . ALA A 1 129 ? -5.629 18.361 14.458 1.00 91.38 129 ALA A C 1
ATOM 1027 O O . ALA A 1 129 ? -6.109 19.495 14.514 1.00 91.38 129 ALA A O 1
ATOM 1028 N N . GLN A 1 130 ? -6.350 17.272 14.731 1.00 94.81 130 GLN A N 1
ATOM 1029 C CA . GLN A 1 130 ? -7.769 17.304 15.076 1.00 94.81 130 GLN A CA 1
ATOM 1030 C C . GLN A 1 130 ? -8.032 18.051 16.389 1.00 94.81 130 GLN A C 1
ATOM 1032 O O . GLN A 1 130 ? -8.984 18.823 16.466 1.00 94.81 130 GLN A O 1
ATOM 1037 N N . ALA A 1 131 ? -7.171 17.896 17.401 1.00 96.19 131 ALA A N 1
ATOM 1038 C CA . ALA A 1 131 ? -7.265 18.644 18.658 1.00 96.19 131 ALA A CA 1
ATOM 1039 C C . ALA A 1 131 ? -7.109 20.167 18.470 1.00 96.19 131 ALA A C 1
ATOM 1041 O O . ALA A 1 131 ? -7.584 20.944 19.296 1.00 96.19 131 ALA A O 1
ATOM 1042 N N . LEU A 1 132 ? -6.483 20.598 17.369 1.00 93.75 132 LEU A N 1
ATOM 1043 C CA . LEU A 1 132 ? -6.384 22.000 16.951 1.00 93.75 132 LEU A CA 1
ATOM 1044 C C . LEU A 1 132 ? -7.548 22.444 16.041 1.00 93.75 132 LEU A C 1
ATOM 1046 O O . LEU A 1 132 ? -7.558 23.581 15.566 1.00 93.75 132 LEU A O 1
ATOM 1050 N N . GLY A 1 133 ? -8.525 21.567 15.795 1.00 95.00 133 GLY A N 1
ATOM 1051 C CA . GLY A 1 133 ? -9.684 21.824 14.944 1.00 95.00 133 GLY A CA 1
ATOM 1052 C C . GLY A 1 133 ? -9.431 21.625 13.450 1.00 95.00 133 GLY A C 1
ATOM 1053 O O . GLY A 1 133 ? -10.180 22.183 12.651 1.00 95.00 133 GLY A O 1
ATOM 1054 N N . TYR A 1 134 ? -8.390 20.876 13.062 1.00 93.88 134 TYR A N 1
ATOM 1055 C CA . TYR A 1 134 ? -8.089 20.598 11.657 1.00 93.88 134 TYR A CA 1
ATOM 1056 C C . TYR A 1 134 ? -8.372 19.151 11.253 1.00 93.88 134 TYR A C 1
ATOM 1058 O O . TYR A 1 134 ? -7.920 18.201 11.887 1.00 93.88 134 TYR A O 1
ATOM 1066 N N . GLU A 1 135 ? -9.029 18.998 10.112 1.00 95.44 135 GLU A N 1
ATOM 1067 C CA . GLU A 1 135 ? -9.078 17.770 9.328 1.00 95.44 135 GLU A CA 1
ATOM 1068 C C . GLU A 1 135 ? -7.907 17.749 8.343 1.00 95.44 135 GLU A C 1
ATOM 1070 O O . GLU A 1 135 ? -7.474 18.785 7.840 1.00 95.44 135 GLU A O 1
ATOM 1075 N N . SER A 1 136 ? -7.356 16.568 8.081 1.00 94.38 136 SER A N 1
ATOM 1076 C CA . SER A 1 136 ? -6.153 16.404 7.262 1.00 94.38 136 SER A CA 1
ATOM 1077 C C . SER A 1 136 ? -6.430 15.523 6.058 1.00 94.38 136 SER A C 1
ATOM 1079 O O . SER A 1 136 ? -6.842 14.374 6.215 1.00 94.38 136 SER A O 1
ATOM 1081 N N . PHE A 1 137 ? -6.141 16.038 4.867 1.00 95.50 137 PHE A N 1
ATOM 1082 C CA . PHE A 1 137 ? -6.311 15.331 3.603 1.00 95.50 137 PHE A CA 1
ATOM 1083 C C . PHE A 1 137 ? -4.973 15.196 2.887 1.00 95.50 137 PHE A C 1
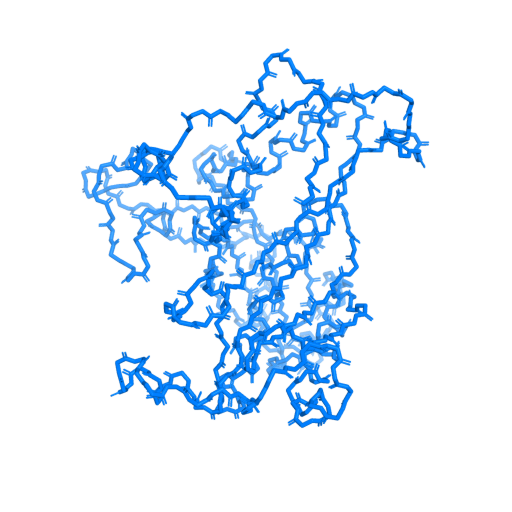ATOM 1085 O O . PHE A 1 137 ? -4.142 16.103 2.943 1.00 95.50 137 PHE A O 1
ATOM 1092 N N . ALA A 1 138 ? -4.781 14.078 2.195 1.00 94.94 138 ALA A N 1
ATOM 1093 C CA . ALA A 1 138 ? -3.582 13.807 1.422 1.00 94.94 138 ALA A CA 1
ATOM 1094 C C . ALA A 1 138 ? -3.906 13.172 0.064 1.00 94.94 138 ALA A C 1
ATOM 1096 O O . ALA A 1 138 ? -4.938 12.516 -0.097 1.00 94.94 138 ALA A O 1
ATOM 1097 N N . ALA A 1 139 ? -2.990 13.333 -0.886 1.00 92.12 139 ALA A N 1
ATOM 1098 C CA . ALA A 1 139 ? -2.919 12.583 -2.135 1.00 92.12 139 ALA A CA 1
ATOM 1099 C C . ALA A 1 139 ? -1.479 12.108 -2.355 1.00 92.12 139 ALA A C 1
ATOM 1101 O O . ALA A 1 139 ? -0.543 12.763 -1.893 1.00 92.12 139 ALA A O 1
ATOM 1102 N N . SER A 1 140 ? -1.309 10.990 -3.060 1.00 88.56 140 SER A N 1
ATOM 1103 C CA . SER A 1 140 ? 0.007 10.515 -3.490 1.00 88.56 140 SER A CA 1
ATOM 1104 C C . SER A 1 140 ? 0.028 10.269 -4.993 1.00 88.56 140 SER A C 1
ATOM 1106 O O . SER A 1 140 ? -0.806 9.500 -5.479 1.00 88.56 140 SER A O 1
ATOM 1108 N N . GLU A 1 141 ? 1.008 10.841 -5.678 1.00 92.25 141 GLU A N 1
ATOM 1109 C CA . GLU A 1 141 ? 1.359 10.536 -7.068 1.00 92.25 141 GLU A CA 1
ATOM 1110 C C . GLU A 1 141 ? 2.559 9.594 -7.019 1.00 92.25 141 GLU A C 1
ATOM 1112 O O . GLU A 1 141 ? 3.661 10.023 -6.677 1.00 92.25 141 GLU A O 1
ATOM 1117 N N . LEU A 1 142 ? 2.338 8.291 -7.216 1.00 93.25 142 LEU A N 1
ATOM 1118 C CA . LEU A 1 142 ? 3.396 7.294 -7.066 1.00 93.25 142 LEU A CA 1
ATOM 1119 C C . LEU A 1 142 ? 3.829 6.775 -8.434 1.00 93.25 142 LEU A C 1
ATOM 1121 O O . LEU A 1 142 ? 3.055 6.129 -9.145 1.00 93.25 142 LEU A O 1
ATOM 1125 N N . GLU A 1 143 ? 5.091 7.036 -8.749 1.00 96.44 143 GLU A N 1
ATOM 1126 C CA . GLU A 1 143 ? 5.740 6.562 -9.960 1.00 96.44 143 GLU A CA 1
ATOM 1127 C C . GLU A 1 143 ? 6.319 5.153 -9.768 1.00 96.44 143 GLU A C 1
ATOM 1129 O O . GLU A 1 143 ? 6.745 4.752 -8.678 1.00 96.44 143 GLU A O 1
ATOM 1134 N N . HIS A 1 144 ? 6.392 4.402 -10.862 1.00 97.25 144 HIS A N 1
ATOM 1135 C CA . HIS A 1 144 ? 6.934 3.049 -10.889 1.00 97.25 144 HIS A CA 1
ATOM 1136 C C . HIS A 1 144 ? 7.535 2.703 -12.244 1.00 97.25 144 HIS A C 1
ATOM 1138 O O . HIS A 1 144 ? 7.154 3.250 -13.274 1.00 97.25 144 HIS A O 1
ATOM 1144 N N . TYR A 1 145 ? 8.435 1.724 -12.254 1.00 97.06 145 TYR A N 1
ATOM 1145 C CA . TYR A 1 145 ? 8.875 1.074 -13.487 1.00 97.06 145 TYR A CA 1
ATOM 1146 C C . TYR A 1 145 ? 8.174 -0.263 -13.666 1.00 97.06 145 TYR A C 1
ATOM 1148 O O . TYR A 1 145 ? 8.108 -1.058 -12.727 1.00 97.06 145 TYR A O 1
ATOM 1156 N N . LEU A 1 146 ? 7.701 -0.519 -14.884 1.00 97.25 146 LEU A N 1
ATOM 1157 C CA . LEU A 1 146 ? 7.163 -1.800 -15.326 1.00 97.25 146 LEU A CA 1
ATOM 1158 C C . LEU A 1 146 ? 8.190 -2.505 -16.219 1.00 97.25 146 LEU A C 1
ATOM 1160 O O . LEU A 1 146 ? 8.683 -1.931 -17.191 1.00 97.25 146 LEU A O 1
ATOM 1164 N N . PHE A 1 147 ? 8.465 -3.774 -15.938 1.00 96.94 147 PHE A N 1
ATOM 1165 C CA . PHE A 1 147 ? 9.325 -4.635 -16.748 1.00 96.94 147 PHE A CA 1
ATOM 1166 C C . PHE A 1 147 ? 8.540 -5.824 -17.276 1.00 96.94 147 PHE A C 1
ATOM 1168 O O . PHE A 1 147 ? 7.647 -6.334 -16.607 1.00 96.94 147 PHE A O 1
ATOM 1175 N N . ARG A 1 148 ? 8.898 -6.312 -18.467 1.00 93.94 148 ARG A N 1
ATOM 1176 C CA . ARG A 1 148 ? 8.227 -7.470 -19.090 1.00 93.94 148 ARG A CA 1
ATOM 1177 C C . ARG A 1 148 ? 8.644 -8.820 -18.506 1.00 93.94 148 ARG A C 1
ATOM 1179 O O . ARG A 1 148 ? 7.995 -9.811 -18.801 1.00 93.94 148 ARG A O 1
ATOM 1186 N N . LYS A 1 149 ? 9.718 -8.858 -17.716 1.00 95.50 149 LYS A N 1
ATOM 1187 C CA . LYS A 1 149 ? 10.171 -10.060 -17.006 1.00 95.50 149 LYS A CA 1
ATOM 1188 C C . LYS A 1 149 ? 9.428 -10.189 -15.682 1.00 95.50 149 LYS A C 1
ATOM 1190 O O . LYS A 1 149 ? 9.210 -9.180 -15.008 1.00 95.50 149 LYS A O 1
ATOM 1195 N N . SER A 1 150 ? 9.092 -11.414 -15.300 1.00 97.31 150 SER A N 1
ATOM 1196 C CA . SER A 1 150 ? 8.508 -11.727 -13.994 1.00 97.31 150 SER A CA 1
ATOM 1197 C C . SER A 1 150 ? 9.478 -11.410 -12.853 1.00 97.31 150 SER A C 1
ATOM 1199 O O . SER A 1 150 ? 10.694 -11.323 -13.055 1.00 97.31 150 SER A O 1
ATOM 1201 N N . TYR A 1 151 ? 8.968 -11.308 -11.622 1.00 97.38 151 TYR A N 1
ATOM 1202 C CA . TYR A 1 151 ? 9.826 -11.168 -10.440 1.00 97.38 151 TYR A CA 1
ATOM 1203 C C . TYR A 1 151 ? 10.832 -12.315 -10.300 1.00 97.38 151 TYR A C 1
ATOM 1205 O O . TYR A 1 151 ? 11.990 -12.078 -9.960 1.00 97.38 151 TYR A O 1
ATOM 1213 N N . ARG A 1 152 ? 10.419 -13.554 -10.599 1.00 97.06 152 ARG A N 1
ATOM 1214 C CA . ARG A 1 152 ? 11.301 -14.728 -10.530 1.00 97.06 152 ARG A CA 1
ATOM 1215 C C . ARG A 1 152 ? 12.432 -14.649 -11.554 1.00 97.06 152 ARG A C 1
ATOM 1217 O O . ARG A 1 152 ? 13.571 -14.934 -11.200 1.00 97.06 152 ARG A O 1
ATOM 1224 N N . GLU A 1 153 ? 12.143 -14.258 -12.791 1.00 97.00 153 GLU A N 1
ATOM 1225 C CA . GLU A 1 153 ? 13.178 -14.088 -13.819 1.00 97.00 153 GLU A CA 1
ATOM 1226 C C . GLU A 1 153 ? 14.123 -12.934 -13.482 1.00 97.00 153 GLU A C 1
ATOM 1228 O O . GLU A 1 153 ? 15.334 -13.074 -13.640 1.00 97.00 153 GLU A O 1
ATOM 1233 N N . ALA A 1 154 ? 13.585 -11.816 -12.983 1.00 96.25 154 ALA A N 1
ATOM 1234 C CA . ALA A 1 154 ? 14.385 -10.690 -12.513 1.00 96.25 154 ALA A CA 1
ATOM 1235 C C . ALA A 1 154 ? 15.340 -11.121 -11.388 1.00 96.25 154 ALA A C 1
ATOM 1237 O O . ALA A 1 154 ? 16.535 -10.841 -11.462 1.00 96.25 154 ALA A O 1
ATOM 1238 N N . PHE A 1 155 ? 14.841 -11.868 -10.398 1.00 96.00 155 PHE A N 1
ATOM 1239 C CA . PHE A 1 155 ? 15.651 -12.426 -9.314 1.00 96.00 155 PHE A CA 1
ATOM 1240 C C . PHE A 1 155 ? 16.742 -13.374 -9.830 1.00 96.00 155 PHE A C 1
ATOM 1242 O O . PHE A 1 155 ? 17.900 -13.243 -9.452 1.00 96.00 155 PHE A O 1
ATOM 1249 N N . GLN A 1 156 ? 16.402 -14.295 -10.738 1.00 96.75 156 GLN A N 1
ATOM 1250 C CA . GLN A 1 156 ? 17.358 -15.243 -11.333 1.00 96.75 156 GLN A CA 1
ATOM 1251 C C . GLN A 1 156 ? 18.475 -14.568 -12.142 1.00 96.75 156 GLN A C 1
ATOM 1253 O O . GLN A 1 156 ? 19.506 -15.186 -12.393 1.00 96.75 156 GLN A O 1
ATOM 1258 N N . GLN A 1 157 ? 18.265 -13.324 -12.570 1.00 95.06 157 GLN A N 1
ATOM 1259 C CA . GLN A 1 157 ? 19.226 -12.520 -13.323 1.00 95.06 157 GLN A CA 1
ATOM 1260 C C . GLN A 1 157 ? 19.949 -11.497 -12.439 1.00 95.06 157 GLN A C 1
ATOM 1262 O O . GLN A 1 157 ? 20.546 -10.553 -12.960 1.00 95.06 157 GLN A O 1
ATOM 1267 N N . ASP A 1 158 ? 19.866 -11.634 -11.112 1.00 94.75 158 ASP A N 1
ATOM 1268 C CA . ASP A 1 158 ? 20.403 -10.673 -10.144 1.00 94.75 158 ASP A CA 1
ATOM 1269 C C . ASP A 1 158 ? 19.931 -9.232 -10.418 1.00 94.75 158 ASP A C 1
ATOM 1271 O O . ASP A 1 158 ? 20.676 -8.266 -10.236 1.00 94.75 158 ASP A O 1
ATOM 1275 N N . TYR A 1 159 ? 18.695 -9.089 -10.911 1.00 93.25 159 TYR A N 1
ATOM 1276 C CA . TYR A 1 159 ? 18.069 -7.827 -11.311 1.00 93.25 159 TYR A CA 1
ATOM 1277 C C . TYR A 1 159 ? 18.840 -7.050 -12.393 1.00 93.25 159 TYR A C 1
ATOM 1279 O O . TYR A 1 159 ? 18.744 -5.825 -12.486 1.00 93.25 159 TYR A O 1
ATOM 1287 N N . ARG A 1 160 ? 19.606 -7.754 -13.232 1.00 90.31 160 ARG A N 1
ATOM 1288 C CA . ARG A 1 160 ? 20.338 -7.181 -14.370 1.00 90.31 160 ARG A CA 1
ATOM 1289 C C . ARG A 1 160 ? 19.555 -7.351 -15.663 1.00 90.31 160 ARG A C 1
ATOM 1291 O O . ARG A 1 160 ? 18.729 -8.248 -15.794 1.00 90.31 160 ARG A O 1
ATOM 1298 N N . GLU A 1 161 ? 19.842 -6.479 -16.630 1.00 87.12 161 GLU A N 1
ATOM 1299 C CA . GLU A 1 161 ? 19.263 -6.546 -17.982 1.00 87.12 161 GLU A CA 1
ATOM 1300 C C . GLU A 1 161 ? 17.725 -6.636 -17.973 1.00 87.12 161 GLU A C 1
ATOM 1302 O O . GLU A 1 161 ? 17.103 -7.351 -18.770 1.00 87.12 161 GLU A O 1
ATOM 1307 N N . LEU A 1 162 ? 17.095 -5.930 -17.030 1.00 92.00 162 LEU A N 1
ATOM 1308 C CA . LEU A 1 162 ? 15.644 -5.840 -16.956 1.00 92.00 162 LEU A CA 1
ATOM 1309 C C . LEU A 1 162 ? 15.141 -5.102 -18.196 1.00 92.00 162 LEU A C 1
ATOM 1311 O O . LEU A 1 162 ? 15.562 -3.981 -18.467 1.00 92.00 162 LEU A O 1
ATOM 1315 N N . ALA A 1 163 ? 14.257 -5.745 -18.957 1.00 91.81 163 ALA A N 1
ATOM 1316 C CA . ALA A 1 163 ? 13.660 -5.161 -20.151 1.00 91.81 163 ALA A CA 1
ATOM 1317 C C . ALA A 1 163 ? 12.439 -4.321 -19.739 1.00 91.81 163 ALA A C 1
ATOM 1319 O O . ALA A 1 163 ? 11.437 -4.915 -19.308 1.00 91.81 163 ALA A O 1
ATOM 1320 N N . PRO A 1 164 ? 12.491 -2.976 -19.831 1.00 94.31 164 PRO A N 1
ATOM 1321 C CA . PRO A 1 164 ? 11.352 -2.141 -19.474 1.00 94.31 164 PRO A CA 1
ATOM 1322 C C . PRO A 1 164 ? 10.184 -2.388 -20.430 1.00 94.31 164 PRO A C 1
ATOM 1324 O O . PRO A 1 164 ? 10.358 -2.851 -21.560 1.00 94.31 164 PRO A O 1
ATOM 1327 N N . ALA A 1 165 ? 8.969 -2.085 -19.984 1.00 92.62 165 ALA A N 1
ATOM 1328 C CA . ALA A 1 165 ? 7.763 -2.296 -20.777 1.00 92.62 165 ALA A CA 1
ATOM 1329 C C . ALA A 1 165 ? 7.675 -1.409 -22.032 1.00 92.62 165 ALA A C 1
ATOM 1331 O O . ALA A 1 165 ? 6.917 -1.749 -22.947 1.00 92.62 165 ALA A O 1
ATOM 1332 N N . GLY A 1 166 ? 8.483 -0.343 -22.091 1.00 88.50 166 GLY A N 1
ATOM 1333 C CA . GLY A 1 166 ? 8.710 0.521 -23.249 1.00 88.50 166 GLY A CA 1
ATOM 1334 C C . GLY A 1 166 ? 10.204 0.668 -23.575 1.00 88.50 166 GLY A C 1
ATOM 1335 O O . GLY A 1 166 ? 11.065 0.466 -22.725 1.00 88.50 166 GLY A O 1
ATOM 1336 N N . TRP A 1 167 ? 10.524 1.019 -24.824 1.00 86.94 167 TRP A N 1
ATOM 1337 C CA . TRP A 1 167 ? 11.907 1.130 -25.333 1.00 86.94 167 TRP A CA 1
ATOM 1338 C C . TRP A 1 167 ? 12.306 2.552 -25.755 1.00 86.94 167 TRP A C 1
ATOM 1340 O O . TRP A 1 167 ? 13.343 2.751 -26.386 1.00 86.94 167 TRP A O 1
ATOM 1350 N N . TYR A 1 168 ? 11.474 3.545 -25.446 1.00 87.06 168 TYR A N 1
ATOM 1351 C CA . TYR A 1 168 ? 11.767 4.964 -25.633 1.00 87.06 168 TYR A CA 1
ATOM 1352 C C . TYR A 1 168 ? 11.056 5.793 -24.555 1.00 87.06 168 TYR A C 1
ATOM 1354 O O . TYR A 1 168 ? 10.245 5.246 -23.809 1.00 87.06 168 TYR A O 1
ATOM 1362 N N . LEU A 1 169 ? 11.389 7.085 -24.459 1.00 89.38 169 LEU A N 1
ATOM 1363 C CA . LEU A 1 169 ? 10.823 7.994 -23.455 1.00 89.38 169 LEU A CA 1
ATOM 1364 C C . LEU A 1 169 ? 9.320 8.148 -23.670 1.00 89.38 169 LEU A C 1
ATOM 1366 O O . LEU A 1 169 ? 8.881 8.566 -24.745 1.00 89.38 169 LEU A O 1
ATOM 1370 N N . GLU A 1 170 ? 8.551 7.784 -22.653 1.00 86.50 170 GLU A N 1
ATOM 1371 C CA . GLU A 1 170 ? 7.107 7.750 -22.770 1.00 86.50 170 GLU A CA 1
ATOM 1372 C C . GLU A 1 170 ? 6.458 9.095 -22.481 1.00 86.50 170 GLU A C 1
ATOM 1374 O O . GLU A 1 170 ? 5.475 9.371 -23.135 1.00 86.50 170 GLU A O 1
ATOM 1379 N N . ASP A 1 171 ? 6.974 9.904 -21.557 1.00 92.44 171 ASP A N 1
ATOM 1380 C CA . ASP A 1 171 ? 6.417 11.181 -21.072 1.00 92.44 171 ASP A CA 1
ATOM 1381 C C . ASP A 1 171 ? 5.192 11.728 -21.855 1.00 92.44 171 ASP A C 1
ATOM 1383 O O . ASP A 1 171 ? 5.310 12.317 -22.935 1.00 92.44 171 ASP A O 1
ATOM 1387 N N . TYR A 1 172 ? 3.986 11.479 -21.321 1.00 92.44 172 TYR A N 1
ATOM 1388 C CA . TYR A 1 172 ? 2.668 11.840 -21.894 1.00 92.44 172 TYR A CA 1
ATOM 1389 C C . TYR A 1 172 ? 2.287 11.233 -23.273 1.00 92.44 172 TYR A C 1
ATOM 1391 O O . TYR A 1 172 ? 1.278 11.612 -23.878 1.00 92.44 172 TYR A O 1
ATOM 1399 N N . HIS A 1 173 ? 3.023 10.253 -23.792 1.00 91.75 173 HIS A N 1
ATOM 1400 C CA . HIS A 1 173 ? 2.829 9.661 -25.120 1.00 91.75 173 HIS A CA 1
ATOM 1401 C C . HIS A 1 173 ? 1.722 8.592 -25.155 1.00 91.75 173 HIS A C 1
ATOM 1403 O O . HIS A 1 173 ? 1.937 7.413 -24.874 1.00 91.75 173 HIS A O 1
ATOM 1409 N N . ILE A 1 174 ? 0.545 8.959 -25.667 1.00 92.56 174 ILE A N 1
ATOM 1410 C CA . ILE A 1 174 ? -0.668 8.112 -25.694 1.00 92.56 174 ILE A CA 1
ATOM 1411 C C . ILE A 1 174 ? -0.470 6.707 -26.303 1.00 92.56 174 ILE A C 1
ATOM 1413 O O . ILE A 1 174 ? -0.978 5.715 -25.774 1.00 92.56 174 ILE A O 1
ATOM 1417 N N . LEU A 1 175 ? 0.278 6.579 -27.409 1.00 90.69 175 LEU A N 1
ATOM 1418 C CA . LEU A 1 175 ? 0.489 5.267 -28.046 1.00 90.69 175 LEU A CA 1
ATOM 1419 C C . LEU A 1 175 ? 1.323 4.306 -27.182 1.00 90.69 175 LEU A C 1
ATOM 1421 O O . LEU A 1 175 ? 1.160 3.098 -27.329 1.00 90.69 175 LEU A O 1
ATOM 1425 N N . GLN A 1 176 ? 2.218 4.803 -26.319 1.00 86.19 176 GLN A N 1
ATOM 1426 C CA . GLN A 1 176 ? 2.965 3.918 -25.420 1.00 86.19 176 GLN A CA 1
ATOM 1427 C C . GLN A 1 176 ? 2.083 3.424 -24.290 1.00 86.19 176 GLN A C 1
ATOM 1429 O O . GLN A 1 176 ? 2.048 2.217 -24.071 1.00 86.19 176 GLN A O 1
ATOM 1434 N N . GLY A 1 177 ? 1.280 4.310 -23.696 1.00 88.69 177 GLY A N 1
ATOM 1435 C CA . GLY A 1 177 ? 0.291 3.903 -22.703 1.00 88.69 177 GLY A CA 1
ATOM 1436 C C . GLY A 1 177 ? -0.624 2.803 -23.247 1.00 88.69 177 GLY A C 1
ATOM 1437 O O . GLY A 1 177 ? -0.897 1.827 -22.562 1.00 88.69 177 GLY A O 1
ATOM 1438 N N . THR A 1 178 ? -0.985 2.868 -24.537 1.00 92.38 178 THR A N 1
ATOM 1439 C CA . THR A 1 178 ? -1.760 1.807 -25.216 1.00 92.38 178 THR A CA 1
ATOM 1440 C C . THR A 1 178 ? -1.057 0.436 -25.206 1.00 92.38 178 THR A C 1
ATOM 1442 O O . THR A 1 178 ? -1.724 -0.594 -25.179 1.00 92.38 178 THR A O 1
ATOM 1445 N N . ARG A 1 179 ? 0.282 0.380 -25.216 1.00 90.81 179 ARG A N 1
ATOM 1446 C CA . ARG A 1 179 ? 1.070 -0.872 -25.225 1.00 90.81 179 ARG A CA 1
ATOM 1447 C C . ARG A 1 179 ? 1.200 -1.529 -23.854 1.00 90.81 179 ARG A C 1
ATOM 1449 O O . ARG A 1 179 ? 1.563 -2.704 -23.792 1.00 90.81 179 ARG A O 1
ATOM 1456 N N . THR A 1 180 ? 0.971 -0.782 -22.780 1.00 93.00 180 THR A N 1
ATOM 1457 C CA . THR A 1 180 ? 1.002 -1.274 -21.391 1.00 93.00 180 THR A CA 1
ATOM 1458 C C . THR A 1 180 ? -0.387 -1.257 -20.752 1.00 93.00 180 THR A C 1
ATOM 1460 O O . THR A 1 180 ? -0.537 -1.423 -19.541 1.00 93.00 180 THR A O 1
ATOM 1463 N N . GLU A 1 181 ? -1.418 -1.038 -21.567 1.00 94.38 181 GLU A N 1
ATOM 1464 C CA . GLU A 1 181 ? -2.801 -0.910 -21.128 1.00 94.38 181 GLU A CA 1
ATOM 1465 C C . GLU A 1 181 ? -3.395 -2.250 -20.677 1.00 94.38 181 GLU A C 1
ATOM 1467 O O . GLU A 1 181 ? -4.297 -2.268 -19.845 1.00 94.38 181 GLU A O 1
ATOM 1472 N N . ASP A 1 182 ? -2.857 -3.374 -21.153 1.00 93.88 182 ASP A N 1
ATOM 1473 C CA . ASP A 1 182 ? -3.144 -4.713 -20.627 1.00 93.88 182 ASP A CA 1
ATOM 1474 C C . ASP A 1 182 ? -2.952 -4.778 -19.103 1.00 93.88 182 ASP A C 1
ATOM 1476 O O . ASP A 1 182 ? -3.820 -5.277 -18.383 1.00 93.88 182 ASP A O 1
ATOM 1480 N N . PHE A 1 183 ? -1.862 -4.187 -18.613 1.00 97.19 183 PHE A N 1
ATOM 1481 C CA . PHE A 1 183 ? -1.565 -4.066 -17.192 1.00 97.19 183 PHE A CA 1
ATOM 1482 C C . PHE A 1 183 ? -2.290 -2.877 -16.548 1.00 97.19 183 PHE A C 1
ATOM 1484 O O . PHE A 1 183 ? -3.049 -3.049 -15.590 1.00 97.19 183 PHE A O 1
ATOM 1491 N N . HIS A 1 184 ? -2.110 -1.660 -17.071 1.00 96.81 184 HIS A N 1
ATOM 1492 C CA . HIS A 1 184 ? -2.624 -0.458 -16.409 1.00 96.81 184 HIS A CA 1
ATOM 1493 C C . HIS A 1 184 ? -4.158 -0.408 -16.383 1.00 96.81 184 HIS A C 1
ATOM 1495 O O . HIS A 1 184 ? -4.726 -0.024 -15.361 1.00 96.81 184 HIS A O 1
ATOM 1501 N N . ALA A 1 185 ? -4.870 -0.873 -17.417 1.00 97.44 185 ALA A N 1
ATOM 1502 C CA . ALA A 1 185 ? -6.332 -0.954 -17.358 1.00 97.44 185 ALA A CA 1
ATOM 1503 C C . ALA A 1 185 ? -6.817 -1.954 -16.300 1.00 97.44 185 ALA A C 1
ATOM 1505 O O . ALA A 1 185 ? -7.834 -1.699 -15.648 1.00 97.44 185 ALA A O 1
ATOM 1506 N N . ALA A 1 186 ? -6.104 -3.071 -16.104 1.00 98.06 186 ALA A N 1
ATOM 1507 C CA . ALA A 1 186 ? -6.409 -4.024 -15.041 1.00 98.06 186 ALA A CA 1
ATOM 1508 C C . ALA A 1 186 ? -6.198 -3.385 -13.661 1.00 98.06 186 ALA A C 1
ATOM 1510 O O . ALA A 1 186 ? -7.112 -3.424 -12.838 1.00 98.06 186 ALA A O 1
ATOM 1511 N N . VAL A 1 187 ? -5.068 -2.701 -13.451 1.00 98.38 187 VAL A N 1
ATOM 1512 C CA . VAL A 1 187 ? -4.785 -1.935 -12.225 1.00 98.38 187 VAL A CA 1
ATOM 1513 C C . VAL A 1 187 ? -5.910 -0.937 -11.938 1.00 98.38 187 VAL A C 1
ATOM 1515 O O . VAL A 1 187 ? -6.516 -0.981 -10.865 1.00 98.38 187 VAL A O 1
ATOM 1518 N N . ARG A 1 188 ? -6.280 -0.092 -12.912 1.00 98.12 188 ARG A N 1
ATOM 1519 C CA . ARG A 1 188 ? -7.358 0.899 -12.740 1.00 98.12 188 ARG A CA 1
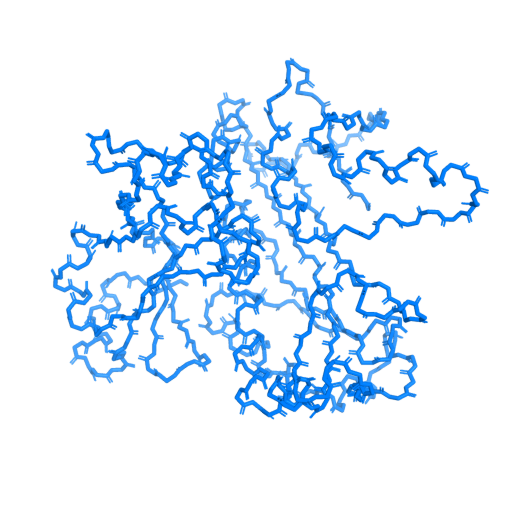ATOM 1520 C C . ARG A 1 188 ? -8.701 0.247 -12.408 1.00 98.12 188 ARG A C 1
ATOM 1522 O O . ARG A 1 188 ? -9.423 0.736 -11.538 1.00 98.12 188 ARG A O 1
ATOM 1529 N N . ARG A 1 189 ? -9.041 -0.864 -13.070 1.00 98.25 189 ARG A N 1
ATOM 1530 C CA . ARG A 1 189 ? -10.290 -1.609 -12.838 1.00 98.25 189 ARG A CA 1
ATOM 1531 C C . ARG A 1 189 ? -10.338 -2.218 -11.440 1.00 98.25 189 ARG A C 1
ATOM 1533 O O . ARG A 1 189 ? -11.346 -2.053 -10.749 1.00 98.25 189 ARG A O 1
ATOM 1540 N N . HIS A 1 190 ? -9.278 -2.909 -11.032 1.00 98.56 190 HIS A N 1
ATOM 1541 C CA . HIS A 1 190 ? -9.238 -3.625 -9.763 1.00 98.56 190 HIS A CA 1
ATOM 1542 C C . HIS A 1 190 ? -9.190 -2.670 -8.576 1.00 98.56 190 HIS A C 1
ATOM 1544 O O . HIS A 1 190 ? -9.996 -2.803 -7.660 1.00 98.56 190 HIS A O 1
ATOM 1550 N N . LEU A 1 191 ? -8.350 -1.634 -8.629 1.00 98.25 191 LEU A N 1
ATOM 1551 C CA . LEU A 1 191 ? -8.311 -0.603 -7.591 1.00 98.25 191 LEU A CA 1
ATOM 1552 C C . LEU A 1 191 ? -9.671 0.069 -7.410 1.00 98.25 191 LEU A C 1
ATOM 1554 O O . LEU A 1 191 ? -10.182 0.123 -6.290 1.00 98.25 191 LEU A O 1
ATOM 1558 N N . LYS A 1 192 ? -10.311 0.488 -8.511 1.00 97.50 192 LYS A N 1
ATOM 1559 C CA . LYS A 1 192 ? -11.651 1.087 -8.470 1.00 97.50 192 LYS A CA 1
ATOM 1560 C C . LYS A 1 192 ? -12.675 0.139 -7.839 1.00 97.50 192 LYS A C 1
ATOM 1562 O O . LYS A 1 192 ? -13.445 0.568 -6.982 1.00 97.50 192 LYS A O 1
ATOM 1567 N N . SER A 1 193 ? -12.669 -1.134 -8.236 1.00 97.69 193 SER A N 1
ATOM 1568 C CA . SER A 1 193 ? -13.590 -2.159 -7.713 1.00 97.69 193 SER A CA 1
ATOM 1569 C C . SER A 1 193 ? -13.339 -2.477 -6.234 1.00 97.69 193 SER A C 1
ATOM 1571 O O . SER A 1 193 ? -14.254 -2.862 -5.515 1.00 97.69 193 SER A O 1
ATOM 1573 N N . SER A 1 194 ? -12.120 -2.233 -5.759 1.00 98.12 194 SER A N 1
ATOM 1574 C CA . SER A 1 194 ? -11.697 -2.387 -4.365 1.00 98.12 194 SER A CA 1
ATOM 1575 C C . SER A 1 194 ? -11.783 -1.081 -3.551 1.00 98.12 194 SER A C 1
ATOM 1577 O O . SER A 1 194 ? -11.235 -0.963 -2.452 1.00 98.12 194 SER A O 1
ATOM 1579 N N . GLY A 1 195 ? -12.477 -0.063 -4.072 1.00 96.69 195 GLY A N 1
ATOM 1580 C CA . GLY A 1 195 ? -12.728 1.199 -3.371 1.00 96.69 195 GLY A CA 1
ATOM 1581 C C . GLY A 1 195 ? -11.550 2.177 -3.339 1.00 96.69 195 GLY A C 1
ATOM 1582 O O . GLY A 1 195 ? -11.551 3.075 -2.498 1.00 96.69 195 GLY A O 1
ATOM 1583 N N . VAL A 1 196 ? -10.553 2.013 -4.210 1.00 97.81 196 VAL A N 1
ATOM 1584 C CA . VAL A 1 196 ? -9.450 2.961 -4.427 1.00 97.81 196 VAL A CA 1
ATOM 1585 C C . VAL A 1 196 ? -9.713 3.701 -5.748 1.00 97.81 196 VAL A C 1
ATOM 1587 O O . VAL A 1 196 ? -9.494 3.136 -6.821 1.00 97.81 196 VAL A O 1
ATOM 1590 N N . PRO A 1 197 ? -10.244 4.938 -5.721 1.00 96.44 197 PRO A N 1
ATOM 1591 C CA . PRO A 1 197 ? -10.615 5.644 -6.943 1.00 96.44 197 PRO A CA 1
ATOM 1592 C C . PRO A 1 197 ? -9.365 6.097 -7.701 1.00 96.44 197 PRO A C 1
ATOM 1594 O O . PRO A 1 197 ? -8.627 6.950 -7.214 1.00 96.44 197 PRO A O 1
ATOM 1597 N N . VAL A 1 198 ? -9.148 5.546 -8.894 1.00 97.12 198 VAL A N 1
ATOM 1598 C CA . VAL A 1 198 ? -8.062 5.965 -9.789 1.00 97.12 198 VAL A CA 1
ATOM 1599 C C . VAL A 1 198 ? -8.542 7.098 -10.692 1.00 97.12 198 VAL A C 1
ATOM 1601 O O . VAL A 1 198 ? -9.618 6.999 -11.284 1.00 97.12 198 VAL A O 1
ATOM 1604 N N . GLU A 1 199 ? -7.752 8.161 -10.796 1.00 96.75 199 GLU A N 1
ATOM 1605 C CA . GLU A 1 199 ? -8.030 9.332 -11.629 1.00 96.75 199 GLU A CA 1
ATOM 1606 C C . GLU A 1 199 ? -7.472 9.150 -13.038 1.00 96.75 199 GLU A C 1
ATOM 1608 O O . GLU A 1 199 ? -8.185 9.343 -14.022 1.00 96.75 199 GLU A O 1
ATOM 1613 N N . ASN A 1 200 ? -6.205 8.751 -13.140 1.00 94.88 200 ASN A N 1
ATOM 1614 C CA . ASN A 1 200 ? -5.522 8.534 -14.408 1.00 94.88 200 ASN A CA 1
ATOM 1615 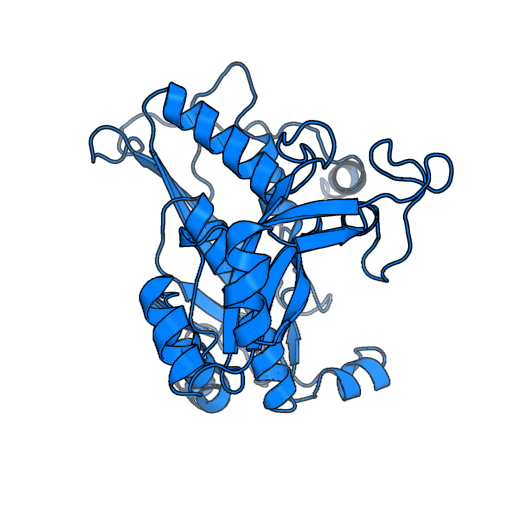C C . ASN A 1 200 ? -4.287 7.638 -14.230 1.00 94.88 200 ASN A C 1
ATOM 1617 O O . ASN A 1 200 ? -3.891 7.296 -13.116 1.00 94.88 200 ASN A O 1
ATOM 1621 N N . SER A 1 201 ? -3.704 7.243 -15.357 1.00 95.25 201 SER A N 1
ATOM 1622 C CA . SER A 1 201 ? -2.357 6.689 -15.427 1.00 95.25 201 SER A CA 1
ATOM 1623 C C . SER A 1 201 ? -1.659 7.258 -16.655 1.00 95.25 201 SER A C 1
ATOM 1625 O O . SER A 1 201 ? -2.298 7.363 -17.707 1.00 95.25 201 SER A O 1
ATOM 1627 N N . LYS A 1 202 ? -0.375 7.584 -16.545 1.00 94.75 202 LYS A N 1
ATOM 1628 C CA . LYS A 1 202 ? 0.447 8.098 -17.649 1.00 94.75 202 LYS A CA 1
ATOM 1629 C C . LYS A 1 202 ? 1.812 7.421 -17.660 1.00 94.75 202 LYS A C 1
ATOM 1631 O O . LYS A 1 202 ? 2.180 6.749 -16.701 1.00 94.75 202 LYS A O 1
ATOM 1636 N N . GLY A 1 203 ? 2.537 7.554 -18.764 1.00 94.88 203 GLY A N 1
ATOM 1637 C CA . GLY A 1 203 ? 3.966 7.273 -18.768 1.00 94.88 203 GLY A CA 1
ATOM 1638 C C . GLY A 1 203 ? 4.776 8.510 -18.407 1.00 94.88 203 GLY A C 1
ATOM 1639 O O . GLY A 1 203 ? 4.366 9.631 -18.718 1.00 94.88 203 GLY A O 1
ATOM 1640 N N . GLU A 1 204 ? 5.911 8.263 -17.765 1.00 94.38 204 GLU A N 1
ATOM 1641 C CA . GLU A 1 204 ? 6.849 9.263 -17.259 1.00 94.38 204 GLU A CA 1
ATOM 1642 C C . GLU A 1 204 ? 8.103 9.364 -18.136 1.00 94.38 204 GLU A C 1
ATOM 1644 O O . GLU A 1 204 ? 8.220 8.768 -19.212 1.00 94.38 204 GLU A O 1
ATOM 1649 N N . TRP A 1 205 ? 9.074 10.137 -17.653 1.00 92.50 205 TRP A N 1
ATOM 1650 C CA . TRP A 1 205 ? 10.335 10.389 -18.329 1.00 92.50 205 TRP A CA 1
ATOM 1651 C C . TRP A 1 205 ? 11.128 9.113 -18.652 1.00 92.50 205 TRP A C 1
ATOM 1653 O O . TRP A 1 205 ? 11.713 9.022 -19.726 1.00 92.50 205 TRP A O 1
ATOM 1663 N N . GLY A 1 206 ? 11.182 8.120 -17.761 1.00 91.81 206 GLY A N 1
ATOM 1664 C CA . GLY A 1 206 ? 11.938 6.883 -17.978 1.00 91.81 206 GLY A CA 1
ATOM 1665 C C . GLY A 1 206 ? 11.274 5.904 -18.964 1.00 91.81 206 GLY A C 1
ATOM 1666 O O . GLY A 1 206 ? 10.053 5.759 -18.961 1.00 91.81 206 GLY A O 1
ATOM 1667 N N . PRO A 1 207 ? 12.037 5.152 -19.785 1.00 93.25 207 PRO A N 1
ATOM 1668 C CA . PRO A 1 207 ? 11.474 4.068 -20.589 1.00 93.25 207 PRO A CA 1
ATOM 1669 C C . PRO A 1 207 ? 10.810 3.005 -19.703 1.00 93.25 207 PRO A C 1
ATOM 1671 O O . PRO A 1 207 ? 11.462 2.411 -18.844 1.00 93.25 207 PRO A O 1
ATOM 1674 N N . GLY A 1 208 ? 9.512 2.765 -19.909 1.00 94.00 208 GLY A N 1
ATOM 1675 C CA . GLY A 1 208 ? 8.716 1.866 -19.064 1.00 94.00 208 GLY A CA 1
ATOM 1676 C C . GLY A 1 208 ? 8.423 2.409 -17.660 1.00 94.00 208 GLY A C 1
ATOM 1677 O O . GLY A 1 208 ? 7.966 1.643 -16.809 1.00 94.00 208 GLY A O 1
ATOM 1678 N N . GLN A 1 209 ? 8.698 3.692 -17.408 1.00 96.12 209 GLN A N 1
ATOM 1679 C CA . GLN A 1 209 ? 8.268 4.393 -16.206 1.00 96.12 209 GLN A CA 1
ATOM 1680 C C . GLN A 1 209 ? 6.849 4.915 -16.402 1.00 96.12 209 GLN A C 1
ATOM 1682 O O . GLN A 1 209 ? 6.515 5.477 -17.444 1.00 96.12 209 GLN A O 1
ATOM 1687 N N . HIS A 1 210 ? 6.027 4.755 -15.380 1.00 96.50 210 HIS A N 1
ATOM 1688 C CA . HIS A 1 210 ? 4.643 5.182 -15.372 1.00 96.50 210 HIS A CA 1
ATOM 1689 C C . HIS A 1 210 ? 4.269 5.761 -14.013 1.00 96.50 210 HIS A C 1
ATOM 1691 O O . HIS A 1 210 ? 4.973 5.576 -13.024 1.00 96.50 210 HIS A O 1
ATOM 1697 N N . GLU A 1 211 ? 3.120 6.416 -13.978 1.00 96.31 211 GLU A N 1
ATOM 1698 C CA . GLU A 1 211 ? 2.487 6.947 -12.780 1.00 96.31 211 GLU A CA 1
ATOM 1699 C C . GLU A 1 211 ? 1.012 6.553 -12.801 1.00 96.31 211 GLU A C 1
ATOM 1701 O O . GLU A 1 211 ? 0.364 6.535 -13.856 1.00 96.31 211 GLU A O 1
ATOM 1706 N N . VAL A 1 212 ? 0.469 6.214 -11.634 1.00 96.00 212 VAL A N 1
ATOM 1707 C CA . VAL A 1 212 ? -0.972 6.038 -11.435 1.00 96.00 212 VAL A CA 1
ATOM 1708 C C . VAL A 1 212 ? -1.413 6.978 -10.324 1.00 96.00 212 VAL A C 1
ATOM 1710 O O . VAL A 1 212 ? -0.963 6.864 -9.186 1.00 96.00 212 VAL A O 1
ATOM 1713 N N . ASN A 1 213 ? -2.357 7.855 -10.651 1.00 95.50 213 ASN A N 1
ATOM 1714 C CA . ASN A 1 213 ? -2.886 8.837 -9.718 1.00 95.50 213 ASN A CA 1
ATOM 1715 C C . ASN A 1 213 ? -4.201 8.364 -9.124 1.00 95.50 213 ASN A C 1
ATOM 1717 O O . ASN A 1 213 ? -5.138 8.009 -9.846 1.00 95.50 213 ASN A O 1
ATOM 1721 N N . VAL A 1 214 ? -4.283 8.375 -7.797 1.00 96.19 214 VAL A N 1
ATOM 1722 C CA . VAL A 1 214 ? -5.500 8.046 -7.053 1.00 96.19 214 VAL A CA 1
ATOM 1723 C C . VAL A 1 214 ? -6.055 9.291 -6.385 1.00 96.19 214 VAL A C 1
ATOM 1725 O O . VAL A 1 214 ? -5.314 10.164 -5.937 1.00 96.19 214 VAL A O 1
ATOM 1728 N N . ARG A 1 215 ? -7.381 9.360 -6.285 1.00 96.94 215 ARG A N 1
ATOM 1729 C CA . ARG A 1 215 ? -8.055 10.516 -5.704 1.00 96.94 215 ARG A CA 1
ATOM 1730 C C . ARG A 1 215 ? -7.670 10.684 -4.240 1.00 96.94 215 ARG A C 1
ATOM 1732 O O . ARG A 1 215 ? -7.690 9.708 -3.478 1.00 96.94 215 ARG A O 1
ATOM 1739 N N . PHE A 1 216 ? -7.416 11.933 -3.856 1.00 96.44 216 PHE A N 1
ATOM 1740 C CA . PHE A 1 216 ? -7.132 12.325 -2.478 1.00 96.44 216 PHE A CA 1
ATOM 1741 C C . PHE A 1 216 ? -8.197 11.814 -1.489 1.00 96.44 216 PHE A C 1
ATOM 1743 O O . PHE A 1 216 ? -9.351 11.540 -1.849 1.00 96.44 216 PHE A O 1
ATOM 1750 N N . ALA A 1 217 ? -7.810 11.694 -0.224 1.00 97.38 217 ALA A N 1
ATOM 1751 C CA . ALA A 1 217 ? -8.691 11.292 0.870 1.00 97.38 217 ALA A CA 1
ATOM 1752 C C . ALA A 1 217 ? -8.233 11.895 2.198 1.00 97.38 217 ALA A C 1
ATOM 1754 O O . ALA A 1 217 ? -7.193 12.551 2.256 1.00 97.38 217 ALA A O 1
ATOM 1755 N N . GLU A 1 218 ? -8.985 11.642 3.271 1.00 97.31 218 GLU A N 1
ATOM 1756 C CA . GLU A 1 218 ? -8.463 11.824 4.627 1.00 97.31 218 GLU A CA 1
ATOM 1757 C C . GLU A 1 218 ? -7.118 11.098 4.759 1.00 97.31 218 GLU A C 1
ATOM 1759 O O . GLU A 1 218 ? -6.940 9.997 4.237 1.00 97.31 218 GLU A O 1
ATOM 1764 N N . ALA A 1 219 ? -6.156 11.709 5.444 1.00 96.81 219 ALA A N 1
ATOM 1765 C CA . ALA A 1 219 ? -4.760 11.284 5.390 1.00 96.81 219 ALA A CA 1
ATOM 1766 C C . ALA A 1 219 ? -4.528 9.824 5.833 1.00 96.81 219 ALA A C 1
ATOM 1768 O O . ALA A 1 219 ? -3.666 9.153 5.268 1.00 96.81 219 ALA A O 1
ATOM 1769 N N . LEU A 1 220 ? -5.305 9.311 6.797 1.00 97.50 220 LEU A N 1
ATOM 1770 C CA . LEU A 1 220 ? -5.224 7.904 7.212 1.00 97.50 220 LEU A CA 1
ATOM 1771 C C . LEU A 1 220 ? -5.703 6.959 6.101 1.00 97.50 220 LEU A C 1
ATOM 1773 O O . LEU A 1 220 ? -4.987 6.033 5.733 1.00 97.50 220 LEU A O 1
ATOM 1777 N N . GLU A 1 221 ? -6.872 7.243 5.524 1.00 97.94 221 GLU A N 1
ATOM 1778 C CA . GLU A 1 221 ? -7.427 6.506 4.383 1.00 97.94 221 GLU A CA 1
ATOM 1779 C C . GLU A 1 221 ? -6.503 6.593 3.161 1.00 97.94 221 GLU A C 1
ATOM 1781 O O . GLU A 1 221 ? -6.346 5.617 2.436 1.00 97.94 221 GLU A O 1
ATOM 1786 N N . MET A 1 222 ? -5.853 7.735 2.924 1.00 97.88 222 MET A N 1
ATOM 1787 C CA . MET A 1 222 ? -4.876 7.864 1.843 1.00 97.88 222 MET A CA 1
ATOM 1788 C C . MET A 1 222 ? -3.637 6.989 2.092 1.00 97.88 222 MET A C 1
ATOM 1790 O O . MET A 1 222 ? -3.142 6.360 1.158 1.00 97.88 222 MET A O 1
ATOM 1794 N N . GLY A 1 223 ? -3.169 6.890 3.341 1.00 96.75 223 GLY A N 1
ATOM 1795 C CA . GLY A 1 223 ? -2.114 5.949 3.729 1.00 96.75 223 GLY A CA 1
ATOM 1796 C C . GLY A 1 223 ? -2.512 4.492 3.470 1.00 96.75 223 GLY A C 1
ATOM 1797 O O . GLY A 1 223 ? -1.755 3.745 2.850 1.00 96.75 223 GLY A O 1
ATOM 1798 N N . ASP A 1 224 ? -3.732 4.118 3.855 1.00 97.88 224 ASP A N 1
ATOM 1799 C CA . ASP A 1 224 ? -4.296 2.787 3.609 1.00 97.88 224 ASP A CA 1
ATOM 1800 C C . ASP A 1 224 ? -4.414 2.501 2.094 1.00 97.88 224 ASP A C 1
ATOM 1802 O O . ASP A 1 224 ? -3.971 1.453 1.611 1.00 97.88 224 ASP A O 1
ATOM 1806 N N . ARG A 1 225 ? -4.930 3.460 1.308 1.00 97.56 225 ARG A N 1
ATOM 1807 C CA . ARG A 1 225 ? -4.990 3.377 -0.163 1.00 97.56 225 ARG A CA 1
ATOM 1808 C C . ARG A 1 225 ? -3.616 3.189 -0.781 1.00 97.56 225 ARG A C 1
ATOM 1810 O O . ARG A 1 225 ? -3.495 2.373 -1.685 1.00 97.56 225 ARG A O 1
ATOM 1817 N N . HIS A 1 226 ? -2.605 3.919 -0.320 1.00 96.50 226 HIS A N 1
ATOM 1818 C CA . HIS A 1 226 ? -1.255 3.878 -0.880 1.00 96.50 226 HIS A CA 1
ATOM 1819 C C . HIS A 1 226 ? -0.613 2.489 -0.735 1.00 96.50 226 HIS A C 1
ATOM 1821 O O . HIS A 1 226 ? -0.003 1.967 -1.670 1.00 96.50 226 HIS A O 1
ATOM 1827 N N . VAL A 1 227 ? -0.802 1.846 0.418 1.00 96.25 227 VAL A N 1
ATOM 1828 C CA . VAL A 1 227 ? -0.301 0.487 0.674 1.00 96.25 227 VAL A CA 1
ATOM 1829 C C . VAL A 1 227 ? -1.015 -0.528 -0.217 1.00 96.25 227 VAL A C 1
ATOM 1831 O O . VAL A 1 227 ? -0.367 -1.333 -0.886 1.00 96.25 227 VAL A O 1
ATOM 1834 N N . LEU A 1 228 ? -2.349 -0.463 -0.269 1.00 96.81 228 LEU A N 1
ATOM 1835 C CA . LEU A 1 228 ? -3.161 -1.364 -1.090 1.00 96.81 228 LEU A CA 1
ATOM 1836 C C . LEU A 1 228 ? -2.913 -1.168 -2.585 1.00 96.81 228 LEU A C 1
ATOM 1838 O O . LEU A 1 228 ? -2.896 -2.136 -3.340 1.00 96.81 228 LEU A O 1
ATOM 1842 N N . PHE A 1 229 ? -2.682 0.074 -3.000 1.00 96.19 229 PHE A N 1
ATOM 1843 C CA . PHE A 1 229 ? -2.294 0.441 -4.351 1.00 96.19 229 PHE A CA 1
ATOM 1844 C C . PHE A 1 229 ? -1.016 -0.290 -4.778 1.00 96.19 229 PHE A C 1
ATOM 1846 O O . PHE A 1 229 ? -1.034 -1.040 -5.757 1.00 96.19 229 PHE A O 1
ATOM 1853 N N . LYS A 1 230 ? 0.060 -0.160 -3.989 1.00 97.44 230 LYS A N 1
ATOM 1854 C CA . LYS A 1 230 ? 1.332 -0.854 -4.237 1.00 97.44 230 LYS A CA 1
ATOM 1855 C C . LYS A 1 230 ? 1.169 -2.372 -4.214 1.00 97.44 230 LYS A C 1
ATOM 1857 O O . LYS A 1 230 ? 1.753 -3.052 -5.054 1.00 97.44 230 LYS A O 1
ATOM 1862 N N . GLN A 1 231 ? 0.394 -2.904 -3.267 1.00 97.94 231 GLN A N 1
ATOM 1863 C CA . GLN A 1 231 ? 0.176 -4.346 -3.141 1.00 97.94 231 GLN A CA 1
ATOM 1864 C C . GLN A 1 231 ? -0.556 -4.916 -4.361 1.00 97.94 231 GLN A C 1
ATOM 1866 O O . GLN A 1 231 ? -0.064 -5.855 -4.981 1.00 97.94 231 GLN A O 1
ATOM 1871 N N . CYS A 1 232 ? -1.674 -4.299 -4.751 1.00 98.44 232 CYS A N 1
ATOM 1872 C CA . CYS A 1 232 ? -2.464 -4.678 -5.921 1.00 98.44 232 CYS A CA 1
ATOM 1873 C C . CYS A 1 232 ? -1.604 -4.705 -7.190 1.00 98.44 232 CYS A C 1
ATOM 1875 O O . CYS A 1 232 ? -1.632 -5.677 -7.939 1.00 98.44 232 CYS A O 1
ATOM 1877 N N . MET A 1 233 ? -0.780 -3.677 -7.409 1.00 98.56 233 MET A N 1
ATOM 1878 C CA . MET A 1 233 ? 0.100 -3.625 -8.577 1.00 98.56 233 MET A CA 1
ATOM 1879 C C . MET A 1 233 ? 1.160 -4.725 -8.587 1.00 98.56 233 MET A C 1
ATOM 1881 O O . MET A 1 233 ? 1.401 -5.309 -9.640 1.00 98.56 233 MET A O 1
ATOM 1885 N N . LYS A 1 234 ? 1.784 -5.020 -7.440 1.00 98.56 234 LYS A N 1
ATOM 1886 C CA . LYS A 1 234 ? 2.771 -6.106 -7.331 1.00 98.56 234 LYS A CA 1
ATOM 1887 C C . LYS A 1 234 ? 2.135 -7.465 -7.614 1.00 98.56 234 LYS A C 1
ATOM 1889 O O . LYS A 1 234 ? 2.693 -8.245 -8.376 1.00 98.56 234 LYS A O 1
ATOM 1894 N N . GLU A 1 235 ? 0.962 -7.729 -7.045 1.00 98.50 235 GLU A N 1
ATOM 1895 C CA . GLU A 1 235 ? 0.260 -9.007 -7.215 1.00 98.50 235 GLU A CA 1
ATOM 1896 C C . GLU A 1 235 ? -0.293 -9.177 -8.637 1.00 98.50 235 GLU A C 1
ATOM 1898 O O . GLU A 1 235 ? -0.176 -10.257 -9.213 1.00 98.50 235 GLU A O 1
ATOM 1903 N N . LEU A 1 236 ? -0.816 -8.109 -9.251 1.00 98.56 236 LEU A N 1
ATOM 1904 C CA . LEU A 1 236 ? -1.207 -8.125 -10.664 1.00 98.56 236 LEU A CA 1
ATOM 1905 C C . LEU A 1 236 ? -0.005 -8.324 -11.591 1.00 98.56 236 LEU A C 1
ATOM 1907 O O . LEU A 1 236 ? -0.129 -9.028 -12.589 1.00 98.56 236 LEU A O 1
ATOM 1911 N N . ALA A 1 237 ? 1.143 -7.716 -11.278 1.00 98.25 237 ALA A N 1
ATOM 1912 C CA . ALA A 1 237 ? 2.348 -7.879 -12.082 1.00 98.25 237 ALA A CA 1
ATOM 1913 C C . ALA A 1 237 ? 2.848 -9.328 -12.029 1.00 98.25 237 ALA A C 1
ATOM 1915 O O . ALA A 1 237 ? 3.092 -9.930 -13.074 1.00 98.25 237 ALA A O 1
ATOM 1916 N N . ASP A 1 238 ? 2.908 -9.909 -10.828 1.00 97.94 238 ASP A N 1
ATOM 1917 C CA . ASP A 1 238 ? 3.303 -11.306 -10.636 1.00 97.94 238 ASP A CA 1
ATOM 1918 C C . ASP A 1 238 ? 2.360 -12.265 -11.383 1.00 97.94 238 ASP A C 1
ATOM 1920 O O . ASP A 1 238 ? 2.812 -13.108 -12.159 1.00 97.94 238 ASP A O 1
ATOM 1924 N N . ALA A 1 239 ? 1.042 -12.060 -11.260 1.00 97.62 239 ALA A N 1
ATOM 1925 C CA . ALA A 1 239 ? 0.033 -12.839 -11.980 1.00 97.62 239 ALA A CA 1
ATOM 1926 C C . ALA A 1 239 ? 0.127 -12.697 -13.512 1.00 97.62 239 ALA A C 1
ATOM 1928 O O . ALA A 1 239 ? -0.187 -13.638 -14.241 1.00 97.62 239 ALA A O 1
ATOM 1929 N N . ALA A 1 240 ? 0.569 -11.540 -14.011 1.00 96.81 240 ALA A N 1
ATOM 1930 C CA . ALA A 1 240 ? 0.761 -11.275 -15.436 1.00 96.81 240 ALA A CA 1
ATOM 1931 C C . ALA A 1 240 ? 2.133 -11.735 -15.971 1.00 96.81 240 ALA A C 1
ATOM 1933 O O . ALA A 1 240 ? 2.424 -11.530 -17.150 1.00 96.81 240 ALA A O 1
ATOM 1934 N N . GLY A 1 241 ? 2.984 -12.340 -15.133 1.00 96.81 241 GLY A N 1
ATOM 1935 C CA . GLY A 1 241 ? 4.332 -12.757 -15.527 1.00 96.81 241 GLY A CA 1
ATOM 1936 C C . GLY A 1 241 ? 5.276 -11.583 -15.799 1.00 96.81 241 GLY A C 1
ATOM 1937 O O . GLY A 1 241 ? 6.241 -11.730 -16.543 1.00 96.81 241 GLY A O 1
ATOM 1938 N N . CYS A 1 242 ? 5.005 -10.419 -15.213 1.00 97.19 242 CYS A N 1
ATOM 1939 C CA . CYS A 1 242 ? 5.812 -9.213 -15.334 1.00 97.19 242 CYS A CA 1
ATOM 1940 C C . CYS A 1 242 ? 6.259 -8.731 -13.940 1.00 97.19 242 CYS A C 1
ATOM 1942 O O . CYS A 1 242 ? 6.083 -9.429 -12.939 1.00 97.19 242 CYS A O 1
ATOM 1944 N N . SER A 1 243 ? 6.912 -7.574 -13.847 1.00 97.94 243 SER A N 1
ATOM 1945 C CA . SER A 1 243 ? 7.331 -7.030 -12.551 1.00 97.94 243 SER A CA 1
ATOM 1946 C C . SER A 1 243 ? 7.223 -5.517 -12.509 1.00 97.94 243 SER A C 1
ATOM 1948 O O . SER A 1 243 ? 7.458 -4.829 -13.502 1.00 97.94 243 SER A O 1
ATOM 1950 N N . VAL A 1 244 ? 6.879 -5.000 -11.331 1.00 98.06 244 VAL A N 1
ATOM 1951 C CA . VAL A 1 244 ? 6.862 -3.567 -11.037 1.00 98.06 244 VAL A CA 1
ATOM 1952 C C . VAL A 1 244 ? 7.825 -3.241 -9.898 1.00 98.06 244 VAL A C 1
ATOM 1954 O O . VAL A 1 244 ? 7.948 -4.005 -8.934 1.00 98.06 244 VAL A O 1
ATOM 1957 N N . THR A 1 245 ? 8.506 -2.101 -9.977 1.00 96.31 245 THR A N 1
ATOM 1958 C CA . THR A 1 245 ? 9.298 -1.561 -8.866 1.00 96.31 245 THR A CA 1
ATOM 1959 C C . THR A 1 245 ? 8.931 -0.114 -8.582 1.00 96.31 245 THR A C 1
ATOM 1961 O O . THR A 1 245 ? 8.699 0.671 -9.497 1.00 96.31 245 THR A O 1
ATOM 1964 N N . PHE A 1 246 ? 8.919 0.214 -7.293 1.00 96.12 246 PHE A N 1
ATOM 1965 C CA . PHE A 1 246 ? 8.704 1.558 -6.752 1.00 96.12 246 PHE A CA 1
ATOM 1966 C C . PHE A 1 246 ? 9.997 2.126 -6.145 1.00 96.12 246 PHE A C 1
ATOM 1968 O O . PHE A 1 246 ? 9.962 3.066 -5.361 1.00 96.12 246 PHE A O 1
ATOM 1975 N N . MET A 1 247 ? 11.146 1.500 -6.425 1.00 93.69 247 MET A N 1
ATOM 1976 C CA . MET A 1 247 ? 12.440 1.964 -5.931 1.00 93.69 247 MET A CA 1
ATOM 1977 C C . MET A 1 247 ? 12.729 3.361 -6.484 1.00 93.69 247 MET A C 1
ATOM 1979 O O . MET A 1 247 ? 12.662 3.552 -7.698 1.00 93.69 247 MET A O 1
ATOM 1983 N N . ALA A 1 248 ? 13.149 4.302 -5.629 1.00 91.00 248 ALA A N 1
ATOM 1984 C CA . ALA A 1 248 ? 13.387 5.685 -6.048 1.00 91.00 248 ALA A CA 1
ATOM 1985 C C . ALA A 1 248 ? 14.406 5.789 -7.190 1.00 91.00 248 ALA A C 1
ATOM 1987 O O . ALA A 1 248 ? 14.361 6.690 -8.023 1.00 91.00 248 ALA A O 1
ATOM 1988 N N . LYS A 1 249 ? 15.355 4.851 -7.248 1.00 92.25 249 LYS A N 1
ATOM 1989 C CA . LYS A 1 249 ? 16.365 4.794 -8.302 1.00 92.25 249 LYS A CA 1
ATOM 1990 C C . LYS A 1 249 ? 16.779 3.357 -8.598 1.00 92.25 249 LYS A C 1
ATOM 1992 O O . LYS A 1 249 ? 17.789 2.890 -8.078 1.00 92.25 249 LYS A O 1
ATOM 1997 N N . PHE A 1 250 ? 16.023 2.661 -9.444 1.00 88.56 250 PHE A N 1
ATOM 1998 C CA . PHE A 1 250 ? 16.332 1.263 -9.773 1.00 88.56 250 PHE A CA 1
ATOM 1999 C C . PHE A 1 250 ? 17.641 1.096 -10.574 1.00 88.56 250 PHE A C 1
ATOM 2001 O O . PHE A 1 250 ? 18.351 0.112 -10.388 1.00 88.56 250 PHE A O 1
ATOM 2008 N N . ALA A 1 251 ? 17.985 2.066 -11.431 1.00 88.56 251 ALA A N 1
ATOM 2009 C CA . ALA A 1 251 ? 19.219 2.086 -12.217 1.00 88.56 251 ALA A CA 1
ATOM 2010 C C . ALA A 1 251 ? 19.832 3.494 -12.243 1.00 88.56 251 ALA A C 1
ATOM 2012 O O . ALA A 1 251 ? 19.126 4.505 -12.260 1.00 88.56 251 ALA A O 1
ATOM 2013 N N . ALA A 1 252 ? 21.166 3.575 -12.210 1.00 89.81 252 ALA A N 1
ATOM 2014 C CA . ALA A 1 252 ? 21.888 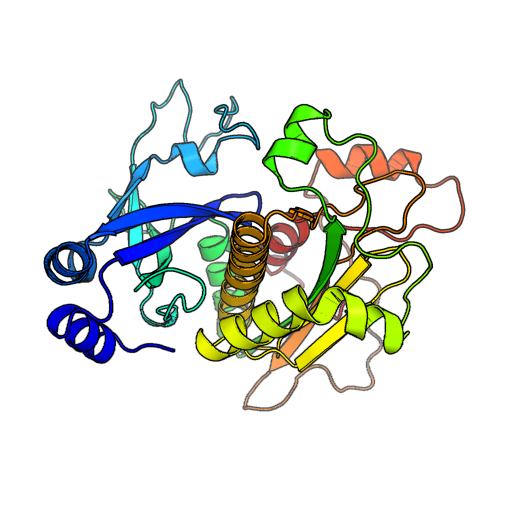4.841 -12.049 1.00 89.81 252 ALA A CA 1
ATOM 2015 C C . ALA A 1 252 ? 21.699 5.806 -13.235 1.00 89.81 252 ALA A C 1
ATOM 2017 O O . ALA A 1 252 ? 21.676 7.022 -13.041 1.00 89.81 252 ALA A O 1
ATOM 2018 N N . ASP A 1 253 ? 21.551 5.255 -14.436 1.00 89.00 253 ASP A N 1
ATOM 2019 C CA . ASP A 1 253 ? 21.413 5.940 -15.722 1.00 89.00 253 ASP A CA 1
ATOM 2020 C C . ASP A 1 253 ? 19.955 6.214 -16.131 1.00 89.00 253 ASP A C 1
ATOM 2022 O O . ASP A 1 253 ? 19.723 6.915 -17.111 1.00 89.00 253 ASP A O 1
ATOM 2026 N N . GLN A 1 254 ? 18.977 5.706 -15.380 1.00 90.06 254 GLN A N 1
ATOM 2027 C CA . GLN A 1 254 ? 17.546 5.874 -15.662 1.00 90.06 254 GLN A CA 1
ATOM 2028 C C . GLN A 1 254 ? 16.929 6.985 -14.811 1.00 90.06 254 GLN A C 1
ATOM 2030 O O . GLN A 1 254 ? 17.544 7.439 -13.850 1.00 90.06 254 GLN A O 1
ATOM 2035 N N . ALA A 1 255 ? 15.727 7.463 -15.133 1.00 91.25 255 ALA A N 1
ATOM 2036 C CA . ALA A 1 255 ? 15.036 8.452 -14.300 1.00 91.25 255 ALA A CA 1
ATOM 2037 C C . ALA A 1 255 ? 14.698 7.877 -12.911 1.00 91.25 255 ALA A C 1
ATOM 2039 O O . ALA A 1 255 ? 14.577 6.662 -12.752 1.00 91.25 255 ALA A O 1
ATOM 2040 N N . GLY A 1 256 ? 14.607 8.735 -11.893 1.00 91.94 256 GLY A N 1
ATOM 2041 C CA . GLY A 1 256 ? 14.142 8.292 -10.575 1.00 91.94 256 GLY A CA 1
ATOM 2042 C C . GLY A 1 256 ? 12.620 8.168 -10.541 1.00 91.94 256 GLY A C 1
ATOM 2043 O O . GLY A 1 256 ? 11.967 8.875 -11.300 1.00 91.94 256 GLY A O 1
ATOM 2044 N N . SER A 1 257 ? 12.099 7.301 -9.672 1.00 91.56 257 SER A N 1
ATOM 2045 C CA . SER A 1 257 ? 10.669 7.204 -9.362 1.00 91.56 257 SER A CA 1
ATOM 2046 C C . SER A 1 257 ? 10.352 8.012 -8.110 1.00 91.56 257 SER A C 1
ATOM 2048 O O . SER A 1 257 ? 10.873 7.729 -7.032 1.00 91.56 257 SER A O 1
ATOM 2050 N N . SER A 1 258 ? 9.531 9.042 -8.257 1.00 89.56 258 SER A N 1
ATOM 2051 C CA . SER A 1 258 ? 9.107 9.914 -7.169 1.00 89.56 258 SER A CA 1
ATOM 2052 C C . SER A 1 258 ? 7.803 9.446 -6.515 1.00 89.56 258 SER A C 1
ATOM 2054 O O . SER A 1 258 ? 7.077 8.589 -7.020 1.00 89.56 258 SER A O 1
ATOM 2056 N N . CYS A 1 259 ? 7.519 10.042 -5.361 1.00 91.81 259 CYS A N 1
ATOM 2057 C CA . CYS A 1 259 ? 6.228 9.971 -4.697 1.00 91.81 259 CYS A CA 1
ATOM 2058 C C . CYS A 1 259 ? 5.855 11.382 -4.239 1.00 91.81 259 CYS A C 1
ATOM 2060 O O . CYS A 1 259 ? 6.257 11.811 -3.150 1.00 91.81 259 CYS A O 1
ATOM 2062 N N . HIS A 1 260 ? 5.148 12.139 -5.080 1.00 89.19 260 HIS A N 1
ATOM 2063 C CA . HIS A 1 260 ? 4.690 13.467 -4.679 1.00 89.19 260 HIS A CA 1
ATOM 2064 C C . HIS A 1 260 ? 3.538 13.320 -3.696 1.00 89.19 260 HIS A C 1
ATOM 2066 O O . HIS A 1 260 ? 2.574 12.596 -3.945 1.00 89.19 260 HIS A O 1
ATOM 2072 N N . ILE A 1 261 ? 3.647 14.002 -2.556 1.00 87.62 261 ILE A N 1
ATOM 2073 C CA . ILE A 1 261 ? 2.610 14.010 -1.530 1.00 87.62 261 ILE A CA 1
ATOM 2074 C C . ILE A 1 261 ? 1.991 15.396 -1.480 1.00 87.62 261 ILE A C 1
ATOM 2076 O O . ILE A 1 261 ? 2.608 16.350 -1.004 1.00 87.62 261 ILE A O 1
ATOM 2080 N N . HIS A 1 262 ? 0.738 15.479 -1.908 1.00 89.44 262 HIS A N 1
ATOM 2081 C CA . HIS A 1 262 ? -0.085 16.662 -1.707 1.00 89.44 262 HIS A CA 1
ATOM 2082 C C . HIS A 1 262 ? -0.770 16.533 -0.357 1.00 89.44 262 HIS A C 1
ATOM 2084 O O . HIS A 1 262 ? -1.309 15.477 -0.030 1.00 89.44 262 HIS A O 1
ATOM 2090 N N . PHE A 1 263 ? -0.767 17.598 0.434 1.00 90.69 263 PHE A N 1
ATOM 2091 C CA . PHE A 1 263 ? -1.374 17.606 1.759 1.00 90.69 263 PHE A CA 1
ATOM 2092 C C . PHE A 1 263 ? -2.177 18.885 1.936 1.00 90.69 263 PHE A C 1
ATOM 2094 O O . PHE A 1 263 ? -1.772 19.926 1.435 1.00 90.69 263 PHE A O 1
ATOM 2101 N N . SER A 1 264 ? -3.306 18.824 2.636 1.00 88.25 264 SER A N 1
ATOM 2102 C CA . SER A 1 264 ? -4.101 20.007 2.966 1.00 88.25 264 SER A CA 1
ATOM 2103 C C . SER A 1 264 ? -4.752 19.872 4.335 1.00 88.25 264 SER A C 1
ATOM 2105 O O . SER A 1 264 ? -5.137 18.776 4.750 1.00 88.25 264 SER A O 1
ATOM 2107 N N . LEU A 1 265 ? -4.874 21.000 5.034 1.00 91.75 265 LEU A N 1
ATOM 2108 C CA . LEU A 1 265 ? -5.623 21.098 6.282 1.00 91.75 265 LEU A CA 1
ATOM 2109 C C . LEU A 1 265 ? -6.948 21.801 6.033 1.00 91.75 265 LEU A C 1
ATOM 2111 O O . LEU A 1 265 ? -7.009 22.782 5.294 1.00 91.75 265 LEU A O 1
ATOM 2115 N N . TRP A 1 266 ? -7.994 21.307 6.675 1.00 92.88 266 TRP A N 1
ATOM 2116 C CA . TRP A 1 266 ? -9.350 21.809 6.531 1.00 92.88 266 TRP A CA 1
ATOM 2117 C C . TRP A 1 266 ? -9.937 22.110 7.898 1.00 92.88 266 TRP A C 1
ATOM 2119 O O . TRP A 1 266 ? -9.654 21.413 8.867 1.00 92.88 266 TRP A O 1
ATOM 2129 N N . ARG A 1 267 ? -10.749 23.157 7.989 1.00 94.25 267 ARG A N 1
ATOM 2130 C CA . ARG A 1 267 ? -11.501 23.494 9.197 1.00 94.25 267 ARG A CA 1
ATOM 2131 C C . ARG A 1 267 ? -12.886 23.951 8.784 1.00 94.25 267 ARG A C 1
ATOM 2133 O O . ARG A 1 267 ? -13.005 24.792 7.898 1.00 94.25 267 ARG A O 1
ATOM 2140 N N . GLU A 1 268 ? -13.914 23.381 9.407 1.00 93.38 268 GLU A N 1
ATOM 2141 C CA . GLU A 1 268 ? -15.318 23.728 9.131 1.00 93.38 268 GLU A CA 1
ATOM 2142 C C . GLU A 1 268 ? -15.669 23.618 7.630 1.00 93.38 268 GLU A C 1
ATOM 2144 O O . GLU A 1 268 ? -16.359 24.461 7.060 1.00 93.38 268 GLU A O 1
ATOM 2149 N N . GLY A 1 269 ? -15.144 22.584 6.960 1.00 91.38 269 GLY A N 1
ATOM 2150 C CA . GLY A 1 269 ? -15.379 22.340 5.533 1.00 91.38 269 GLY A CA 1
ATOM 2151 C C . GLY A 1 269 ? -14.652 23.293 4.575 1.00 91.38 269 GLY A C 1
ATOM 2152 O O . GLY A 1 269 ? -14.910 23.247 3.374 1.00 91.38 269 GLY A O 1
ATOM 2153 N N . GLN A 1 270 ? -13.736 24.135 5.064 1.00 92.94 270 GLN A N 1
ATOM 2154 C CA . GLN A 1 270 ? -12.932 25.040 4.238 1.00 92.94 270 GLN A CA 1
ATOM 2155 C C . GLN A 1 270 ? -11.449 24.678 4.291 1.00 92.94 270 GLN A C 1
ATOM 2157 O O . GLN A 1 270 ? -10.906 24.394 5.359 1.00 92.94 270 GLN A O 1
ATOM 2162 N N . ASN A 1 271 ? -10.783 24.726 3.136 1.00 90.88 271 ASN A N 1
ATOM 2163 C CA . ASN A 1 271 ? -9.337 24.555 3.054 1.00 90.88 271 ASN A CA 1
ATOM 2164 C C . ASN A 1 271 ? -8.649 25.729 3.774 1.00 90.88 271 ASN A C 1
ATOM 2166 O O . ASN A 1 271 ? -8.963 26.889 3.511 1.00 90.88 271 ASN A O 1
ATOM 2170 N N . ALA A 1 272 ? -7.718 25.425 4.675 1.00 88.88 272 ALA A N 1
ATOM 2171 C CA . ALA A 1 272 ? -7.000 26.395 5.495 1.00 88.88 272 ALA A CA 1
ATOM 2172 C C . ALA A 1 272 ? -5.744 26.976 4.813 1.00 88.88 272 ALA A C 1
ATOM 2174 O O . ALA A 1 272 ? -5.078 27.833 5.392 1.00 88.88 272 ALA A O 1
ATOM 2175 N N . PHE A 1 273 ? -5.381 26.494 3.621 1.00 82.62 273 PHE A N 1
ATOM 2176 C CA . PHE A 1 273 ? -4.164 26.896 2.907 1.00 82.62 273 PHE A CA 1
ATOM 2177 C C . PHE A 1 273 ? -4.303 28.149 2.029 1.00 82.62 273 PHE A C 1
ATOM 2179 O O . PHE A 1 273 ? -3.324 28.895 1.940 1.00 82.62 273 PHE A O 1
ATOM 2186 N N . PRO A 1 274 ? -5.458 28.442 1.392 1.00 83.81 274 PRO A N 1
ATOM 2187 C CA . PRO A 1 274 ? -5.643 29.690 0.665 1.00 83.81 274 PRO A CA 1
ATOM 2188 C C . PRO A 1 274 ? -5.355 30.916 1.542 1.00 83.81 274 PRO A C 1
ATOM 2190 O O . PRO A 1 274 ? -5.950 31.106 2.601 1.00 83.81 274 PRO A O 1
ATOM 2193 N N . GLY A 1 275 ? -4.451 31.779 1.083 1.00 79.94 275 GLY A N 1
ATOM 2194 C CA . GLY A 1 275 ? -4.086 33.009 1.778 1.00 79.94 275 GLY A CA 1
ATOM 2195 C C . GLY A 1 275 ? -2.922 33.732 1.104 1.00 79.94 275 GLY A C 1
ATOM 2196 O O . GLY A 1 275 ? -2.223 33.175 0.266 1.00 79.94 275 GLY A O 1
ATOM 2197 N N . ASN A 1 276 ? -2.693 34.988 1.491 1.00 81.25 276 ASN A N 1
ATOM 2198 C CA . ASN A 1 276 ? -1.647 35.839 0.900 1.00 81.25 276 ASN A CA 1
ATOM 2199 C C . ASN A 1 276 ? -0.322 35.798 1.680 1.00 81.25 276 ASN A C 1
ATOM 2201 O O . ASN A 1 276 ? 0.575 36.605 1.441 1.00 81.25 276 ASN A O 1
ATOM 2205 N N . GLN A 1 277 ? -0.210 34.910 2.670 1.00 75.62 277 GLN A N 1
ATOM 2206 C CA . GLN A 1 277 ? 0.999 34.783 3.471 1.00 75.62 277 GLN A CA 1
ATOM 2207 C C . GLN A 1 277 ? 1.999 33.879 2.758 1.00 75.62 277 GLN A C 1
ATOM 2209 O O . GLN A 1 277 ? 1.761 32.688 2.593 1.00 75.62 277 GLN A O 1
ATOM 2214 N N . THR A 1 278 ? 3.162 34.426 2.414 1.00 71.19 278 THR A N 1
ATOM 2215 C CA . THR A 1 278 ? 4.299 33.602 2.010 1.00 71.19 278 THR A CA 1
ATOM 2216 C C . THR A 1 278 ? 4.849 32.878 3.233 1.00 71.19 278 THR A C 1
ATOM 2218 O O . THR A 1 278 ? 5.228 33.489 4.242 1.00 71.19 278 THR A O 1
ATOM 2221 N N . LEU A 1 279 ? 4.861 31.553 3.158 1.00 64.94 279 LEU A N 1
ATOM 2222 C CA . LEU A 1 279 ? 5.428 30.687 4.181 1.00 64.94 279 LEU A CA 1
ATOM 2223 C C . LEU A 1 279 ? 6.906 30.459 3.831 1.00 64.94 279 LEU A C 1
ATOM 2225 O O . LEU A 1 279 ? 7.244 30.275 2.664 1.00 64.94 279 LEU A O 1
ATOM 2229 N N . GLY A 1 280 ? 7.798 30.571 4.819 1.00 53.94 280 GLY A N 1
ATOM 2230 C CA . GLY A 1 280 ? 9.234 30.359 4.616 1.00 53.94 280 GLY A CA 1
ATOM 2231 C C . GLY A 1 280 ? 9.572 28.887 4.341 1.00 53.94 280 GLY A C 1
ATOM 2232 O O . GLY A 1 280 ? 8.700 28.027 4.471 1.00 53.94 280 GLY A O 1
ATOM 2233 N N . PRO A 1 281 ? 10.830 28.572 3.983 1.00 51.56 281 PRO A N 1
ATOM 2234 C CA . PRO A 1 281 ? 11.248 27.197 3.750 1.00 51.56 281 PRO A CA 1
ATOM 2235 C C . PRO A 1 281 ? 11.076 26.341 5.008 1.00 51.56 281 PRO A C 1
ATOM 2237 O O . PRO A 1 281 ? 11.314 26.784 6.133 1.00 51.56 281 PRO A O 1
ATOM 2240 N N . VAL A 1 282 ? 10.701 25.087 4.785 1.00 49.09 282 VAL A N 1
ATOM 2241 C CA . VAL A 1 282 ? 10.500 24.071 5.817 1.00 49.09 282 VAL A CA 1
ATOM 2242 C C . VAL A 1 282 ? 11.815 23.777 6.531 1.00 49.09 282 VAL A C 1
ATOM 2244 O O . VAL A 1 282 ? 12.799 23.391 5.898 1.00 49.09 282 VAL A O 1
ATOM 2247 N N . GLN A 1 283 ? 11.841 23.905 7.858 1.00 44.31 283 GLN A N 1
ATOM 2248 C CA . GLN A 1 283 ? 12.962 23.411 8.654 1.00 44.31 283 GLN A CA 1
ATOM 2249 C C . GLN A 1 283 ? 12.765 21.915 8.919 1.00 44.31 283 GLN A C 1
ATOM 2251 O O . GLN A 1 283 ? 11.974 21.518 9.769 1.00 44.31 283 GLN A O 1
ATOM 2256 N N . LEU A 1 284 ? 13.471 21.067 8.168 1.00 38.62 284 LEU A N 1
ATOM 2257 C CA . LEU A 1 284 ? 13.473 19.620 8.398 1.00 38.62 284 LEU A CA 1
ATOM 2258 C C . LEU A 1 284 ? 14.101 19.295 9.764 1.00 38.62 284 LEU A C 1
ATOM 2260 O O . LEU A 1 284 ? 15.264 19.619 10.024 1.00 38.62 284 LEU A O 1
ATOM 2264 N N . LEU A 1 285 ? 13.350 18.594 10.616 1.00 37.69 285 LEU A N 1
ATOM 2265 C CA . LEU A 1 285 ? 13.859 17.969 11.837 1.00 37.69 285 LEU A CA 1
ATOM 2266 C C . LEU A 1 285 ? 14.943 16.933 11.476 1.00 37.69 285 LEU A C 1
ATOM 2268 O O . LEU A 1 285 ? 14.734 16.028 10.666 1.00 37.69 285 LEU A O 1
ATOM 2272 N N . ARG A 1 286 ? 16.135 17.066 12.074 1.00 35.03 286 ARG A N 1
ATOM 2273 C CA . ARG A 1 286 ? 17.279 16.155 11.886 1.00 35.03 286 ARG A CA 1
ATOM 2274 C C . ARG A 1 286 ? 17.013 14.801 12.560 1.00 35.03 286 ARG A C 1
ATOM 2276 O O . ARG A 1 286 ? 17.543 14.546 13.635 1.00 35.03 286 ARG A O 1
ATOM 2283 N N . CYS A 1 287 ? 16.212 13.927 11.951 1.00 31.59 287 CYS A N 1
ATOM 2284 C CA . CYS A 1 287 ? 15.823 12.658 12.592 1.00 31.59 287 CYS A CA 1
ATOM 2285 C C . CYS A 1 287 ? 16.259 11.373 11.869 1.00 31.59 287 CYS A C 1
ATOM 2287 O O . CYS A 1 287 ? 15.966 10.294 12.371 1.00 31.59 287 CYS A O 1
ATOM 2289 N N . PHE A 1 288 ? 17.009 11.442 10.764 1.00 30.70 288 PHE A N 1
ATOM 2290 C CA . PHE A 1 288 ? 17.579 10.249 10.116 1.00 30.70 288 PHE A CA 1
ATOM 2291 C C . PHE A 1 288 ? 19.116 10.323 10.037 1.00 30.70 288 PHE A C 1
ATOM 2293 O O . PHE A 1 288 ? 19.658 10.970 9.134 1.00 30.70 288 PHE A O 1
ATOM 2300 N N . PRO A 1 289 ? 19.855 9.639 10.935 1.00 28.52 289 PRO A N 1
ATOM 2301 C CA . PRO A 1 289 ? 21.318 9.546 10.865 1.00 28.52 289 PRO A CA 1
ATOM 2302 C C . PRO A 1 289 ? 21.833 8.853 9.590 1.00 28.52 289 PRO A C 1
ATOM 2304 O O . PRO A 1 289 ? 22.971 9.081 9.184 1.00 28.52 289 PRO A O 1
ATOM 2307 N N . LEU A 1 290 ? 20.998 8.036 8.936 1.00 29.86 290 LEU A N 1
ATOM 2308 C CA . LEU A 1 290 ? 21.339 7.337 7.690 1.00 29.86 290 LEU A CA 1
ATOM 2309 C C . LEU A 1 290 ? 21.259 8.238 6.445 1.00 29.86 290 LEU A C 1
ATOM 2311 O O . LEU A 1 290 ? 22.037 8.053 5.511 1.00 29.86 290 LEU A O 1
ATOM 2315 N N . VAL A 1 291 ? 20.409 9.270 6.458 1.00 33.88 291 VAL A N 1
ATOM 2316 C CA . VAL A 1 291 ? 20.301 10.242 5.354 1.00 33.88 291 VAL A CA 1
ATOM 2317 C C . VAL A 1 291 ? 21.268 11.418 5.553 1.00 33.88 291 VAL A C 1
ATOM 2319 O O . VAL A 1 291 ? 21.834 11.932 4.585 1.00 33.88 291 VAL A O 1
ATOM 2322 N N . SER A 1 292 ? 21.556 11.810 6.802 1.00 26.48 292 SER A N 1
ATOM 2323 C CA . SER A 1 292 ? 22.411 12.979 7.069 1.00 26.48 292 SER A CA 1
ATOM 2324 C C . SER A 1 292 ? 23.867 12.796 6.622 1.00 26.48 292 SER A C 1
ATOM 2326 O O . SER A 1 292 ? 24.472 13.749 6.134 1.00 26.48 292 SER A O 1
ATOM 2328 N N . ARG A 1 293 ? 24.416 11.570 6.658 1.00 27.48 293 ARG A N 1
ATOM 2329 C CA . ARG A 1 293 ? 25.787 11.309 6.174 1.00 27.48 293 ARG A CA 1
ATOM 2330 C C . ARG A 1 293 ? 25.947 11.436 4.653 1.00 27.48 293 ARG A C 1
ATOM 2332 O O . ARG A 1 293 ? 27.071 11.624 4.190 1.00 27.48 293 ARG A O 1
ATOM 2339 N N . ARG A 1 294 ? 24.862 11.377 3.866 1.00 30.86 294 ARG A N 1
ATOM 2340 C CA . ARG A 1 294 ? 24.900 11.659 2.414 1.00 30.86 294 ARG A CA 1
ATOM 2341 C C . ARG A 1 294 ? 24.714 13.146 2.089 1.00 30.86 294 ARG A C 1
ATOM 2343 O O . ARG A 1 294 ? 25.230 13.597 1.069 1.00 30.86 294 ARG A O 1
ATOM 2350 N N . LEU A 1 295 ? 24.066 13.922 2.961 1.00 32.06 295 LEU A N 1
ATOM 2351 C CA . LEU A 1 295 ? 23.809 15.351 2.731 1.00 32.06 295 LEU A CA 1
ATOM 2352 C C . LEU A 1 295 ? 25.075 16.220 2.806 1.00 32.06 295 LEU A C 1
ATOM 2354 O O . LEU A 1 295 ? 25.211 17.151 2.012 1.00 32.06 295 LEU A O 1
ATOM 2358 N N . ASP A 1 296 ? 26.049 15.880 3.656 1.00 28.89 296 ASP A N 1
ATOM 2359 C CA . ASP A 1 296 ? 27.310 16.642 3.735 1.00 28.89 296 ASP A CA 1
ATOM 2360 C C . ASP A 1 296 ? 28.232 16.439 2.517 1.00 28.89 296 ASP A C 1
ATOM 2362 O O . ASP A 1 296 ? 29.108 17.264 2.262 1.00 28.89 296 ASP A O 1
ATOM 2366 N N . ARG A 1 297 ? 28.009 15.397 1.700 1.00 28.11 297 ARG A N 1
ATOM 2367 C CA . ARG A 1 297 ? 28.752 15.176 0.442 1.00 28.11 297 ARG A CA 1
ATOM 2368 C C . ARG A 1 297 ? 28.022 15.661 -0.815 1.00 28.11 297 ARG A C 1
ATOM 2370 O O . ARG A 1 297 ? 28.657 15.778 -1.858 1.00 28.11 297 ARG A O 1
ATOM 2377 N N . ALA A 1 298 ? 26.731 15.985 -0.731 1.00 29.23 298 ALA A N 1
ATOM 2378 C CA . ALA A 1 298 ? 25.926 16.419 -1.878 1.00 29.23 298 ALA A CA 1
ATOM 2379 C C . ALA A 1 298 ? 25.981 17.939 -2.153 1.00 29.23 298 ALA A C 1
ATOM 2381 O O . ALA A 1 298 ? 25.456 18.404 -3.161 1.00 29.23 298 ALA A O 1
ATOM 2382 N N . ARG A 1 299 ? 26.648 18.733 -1.302 1.00 28.72 299 ARG A N 1
ATOM 2383 C CA . ARG A 1 299 ? 26.729 20.203 -1.442 1.00 28.72 299 ARG A CA 1
ATOM 2384 C C . ARG A 1 299 ? 27.618 20.718 -2.588 1.00 28.72 299 ARG A C 1
ATOM 2386 O O . ARG A 1 299 ? 27.709 21.929 -2.761 1.00 28.72 299 ARG A O 1
ATOM 2393 N N . THR A 1 300 ? 28.255 19.858 -3.387 1.00 27.97 300 THR A N 1
ATOM 2394 C CA . THR A 1 300 ? 29.250 20.291 -4.394 1.00 27.97 300 THR A CA 1
ATOM 2395 C C . THR A 1 300 ? 28.910 20.042 -5.863 1.00 27.97 300 THR A C 1
ATOM 2397 O O . THR A 1 300 ? 29.748 20.351 -6.709 1.00 27.97 300 THR A O 1
ATOM 2400 N N . ARG A 1 301 ? 27.704 19.595 -6.245 1.00 25.61 301 ARG A N 1
ATOM 2401 C CA . ARG A 1 301 ? 27.293 19.616 -7.668 1.00 25.61 301 ARG A CA 1
ATOM 2402 C C . ARG A 1 301 ? 25.853 20.100 -7.834 1.00 25.61 301 ARG A C 1
ATOM 2404 O O . ARG A 1 301 ? 24.941 19.610 -7.184 1.00 25.61 301 ARG A O 1
ATOM 2411 N N . ARG A 1 302 ? 25.693 21.128 -8.677 1.00 29.77 302 ARG A N 1
ATOM 2412 C CA . ARG A 1 302 ? 24.418 21.771 -9.028 1.00 29.77 302 ARG A CA 1
ATOM 2413 C C . ARG A 1 302 ? 23.440 20.724 -9.580 1.00 29.77 302 ARG A C 1
ATOM 2415 O O . ARG A 1 302 ? 23.860 19.920 -10.401 1.00 29.77 302 ARG A O 1
ATOM 2422 N N . HIS A 1 303 ? 22.159 20.881 -9.232 1.00 29.06 303 HIS A N 1
ATOM 2423 C CA . HIS A 1 303 ? 20.983 20.053 -9.577 1.00 29.06 303 HIS A CA 1
ATOM 2424 C C . HIS A 1 303 ? 20.760 18.878 -8.612 1.00 29.06 303 HIS A C 1
ATOM 2426 O O . HIS A 1 303 ? 21.132 17.743 -8.885 1.00 29.06 303 HIS A O 1
ATOM 2432 N N . GLY A 1 304 ? 20.149 19.173 -7.460 1.00 23.17 304 GLY A N 1
ATOM 2433 C CA . GLY A 1 304 ? 19.678 18.171 -6.505 1.00 23.17 304 GLY A CA 1
ATOM 2434 C C . GLY A 1 304 ? 18.155 18.093 -6.519 1.00 23.17 304 GLY A C 1
ATOM 2435 O O . GLY A 1 304 ? 17.510 18.896 -5.853 1.00 23.17 304 GLY A O 1
ATOM 2436 N N . LEU A 1 305 ? 17.599 17.132 -7.261 1.00 24.56 305 LEU A N 1
ATOM 2437 C CA . LEU A 1 305 ? 16.288 16.567 -6.944 1.00 24.56 305 LEU A CA 1
ATOM 2438 C C . LEU A 1 305 ? 16.511 15.526 -5.839 1.00 24.56 305 LEU A C 1
ATOM 2440 O O . LEU A 1 305 ? 17.304 14.598 -6.010 1.00 24.56 305 LEU A O 1
ATOM 2444 N N . LEU A 1 306 ? 15.848 15.695 -4.696 1.00 26.17 306 LEU A N 1
ATOM 2445 C CA . LEU A 1 306 ? 15.729 14.647 -3.686 1.00 26.17 306 LEU A CA 1
ATOM 2446 C C . LEU A 1 306 ? 14.648 13.674 -4.160 1.00 26.17 306 LEU A C 1
ATOM 2448 O O . LEU A 1 306 ? 13.469 13.988 -4.093 1.00 26.17 306 LEU A O 1
ATOM 2452 N N . CYS A 1 307 ? 15.056 12.505 -4.643 1.00 24.75 307 CYS A N 1
ATOM 2453 C CA . CYS A 1 307 ? 14.161 11.375 -4.852 1.00 24.75 307 CYS A CA 1
ATOM 2454 C C . CYS A 1 307 ? 14.109 10.609 -3.521 1.00 24.75 307 CYS A C 1
ATOM 2456 O O . CYS A 1 307 ? 15.131 10.074 -3.081 1.00 24.75 307 CYS A O 1
ATOM 2458 N N . ALA A 1 308 ? 12.986 10.692 -2.808 1.00 27.77 308 ALA A N 1
ATOM 2459 C CA . ALA A 1 308 ? 12.816 10.055 -1.508 1.00 27.77 308 ALA A CA 1
ATOM 2460 C C . ALA A 1 308 ? 12.206 8.656 -1.691 1.00 27.77 308 ALA A C 1
ATOM 2462 O O . ALA A 1 308 ? 11.113 8.532 -2.230 1.00 27.77 308 ALA A O 1
ATOM 2463 N N . ASP A 1 309 ? 12.914 7.623 -1.223 1.00 33.19 309 ASP A N 1
ATOM 2464 C CA . ASP A 1 309 ? 12.376 6.266 -1.048 1.00 33.19 309 ASP A CA 1
ATOM 2465 C C . ASP A 1 309 ? 11.218 6.251 -0.021 1.00 33.19 309 ASP A C 1
ATOM 2467 O O . ASP A 1 309 ? 11.042 7.201 0.749 1.00 33.19 309 ASP A O 1
ATOM 2471 N N . ASP A 1 310 ? 10.503 5.116 0.047 1.00 36.53 310 ASP A N 1
ATOM 2472 C CA . ASP A 1 310 ? 9.387 4.717 0.941 1.00 36.53 310 ASP A CA 1
ATOM 2473 C C . ASP A 1 310 ? 9.446 5.186 2.422 1.00 36.53 310 ASP A C 1
ATOM 2475 O O . ASP A 1 310 ? 8.454 5.140 3.151 1.00 36.53 310 ASP A O 1
ATOM 2479 N N . GLN A 1 311 ? 10.585 5.700 2.886 1.00 38.84 311 GLN A N 1
ATOM 2480 C CA . GLN A 1 311 ? 10.798 6.304 4.203 1.00 38.84 311 GLN A CA 1
ATOM 2481 C C . GLN A 1 311 ? 10.083 7.658 4.404 1.00 38.84 311 GLN A C 1
ATOM 2483 O O . GLN A 1 311 ? 9.991 8.132 5.541 1.00 38.84 311 GLN A O 1
ATOM 2488 N N . PHE A 1 312 ? 9.546 8.291 3.351 1.00 39.44 312 PHE A N 1
ATOM 2489 C CA . PHE A 1 312 ? 8.853 9.583 3.474 1.00 39.44 312 PHE A CA 1
ATOM 2490 C C . PHE A 1 312 ? 7.537 9.503 4.266 1.00 39.44 312 PHE A C 1
ATOM 2492 O O . PHE A 1 312 ? 7.244 10.403 5.055 1.00 39.44 312 PHE A O 1
ATOM 2499 N N . VAL A 1 313 ? 6.786 8.397 4.165 1.00 33.84 313 VAL A N 1
ATOM 2500 C CA . VAL A 1 313 ? 5.552 8.203 4.953 1.00 33.84 313 VAL A CA 1
ATOM 2501 C C . VAL A 1 313 ? 5.861 8.244 6.454 1.00 33.84 313 VAL A C 1
ATOM 2503 O O . VAL A 1 313 ? 5.136 8.873 7.222 1.00 33.84 313 VAL A O 1
ATOM 2506 N N . GLN A 1 314 ? 7.000 7.693 6.886 1.00 31.62 314 GLN A N 1
ATOM 2507 C CA . GLN A 1 314 ? 7.441 7.797 8.280 1.00 31.62 314 GLN A CA 1
ATOM 2508 C C . GLN A 1 314 ? 7.915 9.199 8.676 1.00 31.62 314 GLN A C 1
ATOM 2510 O O . GLN A 1 314 ? 7.742 9.596 9.832 1.00 31.62 314 GLN A O 1
ATOM 2515 N N . ALA A 1 315 ? 8.511 9.948 7.744 1.00 34.66 315 ALA A N 1
ATOM 2516 C CA . ALA A 1 315 ? 8.919 11.330 7.977 1.00 34.66 315 ALA A CA 1
ATOM 2517 C C . ALA A 1 315 ? 7.698 12.241 8.193 1.00 34.66 315 ALA A C 1
ATOM 2519 O O . ALA A 1 315 ? 7.697 13.026 9.141 1.00 34.66 315 ALA A O 1
ATOM 2520 N N . LEU A 1 316 ? 6.626 12.054 7.411 1.00 35.88 316 LEU A N 1
ATOM 2521 C CA . LEU A 1 316 ? 5.341 12.738 7.603 1.00 35.88 316 LEU A CA 1
ATOM 2522 C C . LEU A 1 316 ? 4.728 12.418 8.982 1.00 35.88 316 LEU A C 1
ATOM 2524 O O . LEU A 1 316 ? 4.163 13.281 9.647 1.00 35.88 316 LEU A O 1
ATOM 2528 N N . CYS A 1 317 ? 4.913 11.186 9.465 1.00 30.19 317 CYS A N 1
ATOM 2529 C CA . CYS A 1 317 ? 4.392 10.724 10.750 1.00 30.19 317 CYS A CA 1
ATOM 2530 C C . CYS A 1 317 ? 5.170 11.240 11.986 1.00 30.19 317 CYS A C 1
ATOM 2532 O O . CYS A 1 317 ? 4.667 11.158 13.100 1.00 30.19 317 CYS A O 1
ATOM 2534 N N . ARG A 1 318 ? 6.386 11.784 11.856 1.00 31.47 318 ARG A N 1
ATOM 2535 C CA . ARG A 1 318 ? 7.101 12.432 12.987 1.00 31.47 318 ARG A CA 1
ATOM 2536 C C . ARG A 1 318 ? 6.988 13.961 12.981 1.00 31.47 318 ARG A C 1
ATOM 2538 O O . ARG A 1 318 ? 7.517 14.615 13.874 1.00 31.47 318 ARG A O 1
ATOM 2545 N N . TRP A 1 319 ? 6.330 14.517 11.969 1.00 38.94 319 TRP A N 1
ATOM 2546 C CA . TRP A 1 319 ? 6.372 15.933 11.619 1.00 38.94 319 TRP A CA 1
ATOM 2547 C C . TRP A 1 319 ? 5.353 16.811 12.376 1.00 38.94 319 TRP A C 1
ATOM 2549 O O . TRP A 1 319 ? 5.598 18.003 12.537 1.00 38.94 319 TRP A O 1
ATOM 2559 N N . LEU A 1 320 ? 4.275 16.251 12.939 1.00 33.34 320 LEU A N 1
ATOM 2560 C CA . LEU A 1 320 ? 3.259 17.007 13.697 1.00 33.34 320 LEU A CA 1
ATOM 2561 C C . LEU A 1 320 ? 3.615 17.222 15.186 1.00 33.34 320 LEU A C 1
ATOM 2563 O O . LEU A 1 320 ? 2.782 17.709 15.946 1.00 33.34 320 LEU A O 1
ATOM 2567 N N . VAL A 1 321 ? 4.848 16.919 15.621 1.00 32.34 321 VAL A N 1
ATOM 2568 C CA . VAL A 1 321 ? 5.338 17.196 16.989 1.00 32.34 321 VAL A CA 1
ATOM 2569 C C . VAL A 1 321 ? 6.540 18.142 16.953 1.00 32.34 321 VAL A C 1
ATOM 2571 O O . VAL A 1 321 ? 7.684 17.757 17.188 1.00 32.34 321 VAL A O 1
ATOM 2574 N N . GLY A 1 322 ? 6.266 19.409 16.667 1.00 31.16 322 GLY A N 1
ATOM 2575 C CA . GLY A 1 322 ? 7.135 20.532 17.005 1.00 31.16 322 GLY A CA 1
ATOM 2576 C C . GLY A 1 322 ? 6.287 21.619 17.674 1.00 31.16 322 GLY A C 1
ATOM 2577 O O . GLY A 1 322 ? 5.148 21.811 17.253 1.00 31.16 322 GLY A O 1
ATOM 2578 N N . PRO A 1 323 ? 6.789 22.323 18.703 1.00 29.95 323 PRO A N 1
ATOM 2579 C CA . PRO A 1 323 ? 6.027 23.350 19.425 1.00 29.95 323 PRO A CA 1
ATOM 2580 C C . PRO A 1 323 ? 5.603 24.557 18.564 1.00 29.95 323 PRO A C 1
ATOM 2582 O O . PRO A 1 323 ? 4.779 25.346 19.011 1.00 29.95 323 PRO A O 1
ATOM 2585 N N . ASP A 1 324 ? 6.083 24.661 17.322 1.00 30.95 324 ASP A N 1
ATOM 2586 C CA . ASP A 1 324 ? 5.751 25.725 16.372 1.00 30.95 324 ASP A CA 1
ATOM 2587 C C . ASP A 1 324 ? 4.994 25.170 15.153 1.00 30.95 324 ASP A C 1
ATOM 2589 O O . ASP A 1 324 ? 5.471 25.195 14.017 1.00 30.95 324 ASP A O 1
ATOM 2593 N N . ALA A 1 325 ? 3.791 24.640 15.388 1.00 28.67 325 ALA A N 1
ATOM 2594 C CA . ALA A 1 325 ? 2.877 24.172 14.347 1.00 28.67 325 ALA A CA 1
ATOM 2595 C C . ALA A 1 325 ? 2.286 25.352 13.557 1.00 28.67 325 ALA A C 1
ATOM 2597 O O . ALA A 1 325 ? 1.134 25.746 13.725 1.00 28.67 325 ALA A O 1
ATOM 2598 N N . THR A 1 326 ? 3.084 25.938 12.671 1.00 26.36 326 THR A N 1
ATOM 2599 C CA . THR A 1 326 ? 2.570 26.749 11.572 1.00 26.36 326 THR A CA 1
ATOM 2600 C C . THR A 1 326 ? 3.347 26.437 10.299 1.00 26.36 326 THR A C 1
ATOM 2602 O O . THR A 1 326 ? 4.539 26.715 10.227 1.00 26.36 326 THR A O 1
ATOM 2605 N N . ARG A 1 327 ? 2.595 25.990 9.277 1.00 29.94 327 ARG A N 1
ATOM 2606 C CA . ARG A 1 327 ? 2.846 26.127 7.824 1.00 29.94 327 ARG A CA 1
ATOM 2607 C C . ARG A 1 327 ? 3.519 24.951 7.110 1.00 29.94 327 ARG A C 1
ATOM 2609 O O . ARG A 1 327 ? 4.702 24.734 7.330 1.00 29.94 327 ARG A O 1
ATOM 2616 N N . LEU A 1 328 ? 2.817 24.311 6.157 1.00 32.44 328 LEU A N 1
ATOM 2617 C CA . LEU A 1 328 ? 3.463 23.574 5.052 1.00 32.44 328 LEU A CA 1
ATOM 2618 C C . LEU A 1 328 ? 2.541 23.147 3.888 1.00 32.44 328 LEU A C 1
ATOM 2620 O O . LEU A 1 328 ? 1.484 22.573 4.129 1.00 32.44 328 LEU A O 1
ATOM 2624 N N . GLU A 1 329 ? 3.058 23.304 2.660 1.00 31.22 329 GLU A N 1
ATOM 2625 C CA . GLU A 1 329 ? 2.800 22.476 1.463 1.00 31.22 329 GLU A CA 1
ATOM 2626 C C . GLU A 1 329 ? 4.145 21.971 0.907 1.00 31.22 329 GLU A C 1
ATOM 2628 O O . GLU A 1 329 ? 5.165 22.659 1.025 1.00 31.22 329 GLU A O 1
ATOM 2633 N N . LEU A 1 330 ? 4.130 20.785 0.289 1.00 27.94 330 LEU A N 1
ATOM 2634 C CA . LEU A 1 330 ? 5.233 20.176 -0.463 1.00 27.94 330 LEU A CA 1
ATOM 2635 C C . LEU A 1 330 ? 4.958 20.352 -1.968 1.00 27.94 330 LEU A C 1
ATOM 2637 O O . LEU A 1 330 ? 3.829 20.146 -2.406 1.00 27.94 330 LEU A O 1
ATOM 2641 N N . ARG A 1 331 ? 5.979 20.753 -2.734 1.00 25.42 331 ARG A N 1
ATOM 2642 C CA . ARG A 1 331 ? 6.009 20.663 -4.201 1.00 25.42 331 ARG A CA 1
ATOM 2643 C C . ARG A 1 331 ? 6.969 19.570 -4.616 1.00 25.42 331 ARG A C 1
ATOM 2645 O O . ARG A 1 331 ? 8.007 19.447 -3.920 1.00 25.42 331 ARG A O 1
#

Foldseek 3Di:
DQALVNLVVCLVVVLAQWEFEWAAELQLATDGDIDGSVCCNVDCQPPNDKDKQQSNQADPVRHGDPDDPRAHPVVHIDIWGWAWDSVLWWAQQLDRRYIYTYTFTAHPPPRHGPCSGLLNLQVVLQVLCVVVQKFKKKWKWWKKWKFLAAPVVCVVVVNPPTHTLFDAFFQQPPVSCVSCCVQVVVLCVSCVNGVFHWDDKGAHGFGRMIITTTDMDGPSVNSSSVSSSVVSSQSSQNVSNIGMDRAQDSDPPTHGIAMFMWMFIDHPNHTPPDDDDDDDDDDQDPDDPPVVVVVVVPPPDPDDDDRDRSSVSVSVSVPSPDPDPDDDGDD

pLDDT: mean 84.56, std 23.1, range [23.17, 98.81]

Sequence (331 aa):
MLQLDDLRKHVADGEIETVVVGFTDHYGRLFGKRYDAEMFVEDVVEGGAHSCDYLLTTDMEMAPVPGYSFASWELGYGDFHLVPDFKSLRLASWLYKSAIVLCDLKDEKTHEYVSVAPRSILRRQLGAAQALGYESFAASELEHYLFRKSYREAFQQDYRELAPAGWYLEDYHILQGTRTEDFHAAVRRHLKSSGVPVENSKGEWGPGQHEVNVRFAEALEMGDRHVLFKQCMKELADAAGCSVTFMAKFAADQAGSSCHIHFSLWREGQNAFPGNQTLGPVQLLRCFPLVSRRLDRARTRRHGLLCADDQFVQALCRWLVGPDATRLELR

Radius of gyration: 20.87 Å; chains: 1; bounding box: 53×55×56 Å